Protein AF-A0A5N6PTV6-F1 (afdb_monomer_lite)

Radius of gyration: 21.6 Å; chains: 1; bounding box: 55×44×63 Å

InterPro domains:
  IPR001128 Cytochrome P450 [PF00067] (5-129)
  IPR036396 Cytochrome P450 superfamily [G3DSA:1.10.630.10] (2-130)
  IPR036396 Cytochrome P450 superfamily [SSF48264] (4-130)

Secondary structure (DSSP, 8-state):
---HHHHHHHHHHHHHHHHHHHHHHHHHHHHHTT----SHHHHHHS--BTTTB----HHHHHHHHHHHHHHHHHHHHHHHHHHHHHHHH-HHHHHHHHHHHHHHHHTS-TTPPP-HHHHHT-HHHHHHHHHHH-TT-GGGHHHHHHHHHHHHHHHHHTTSS-HHHHHHHHHHHHS------------PPPP-----

Sequence (196 aa):
MLSITYRRAIQARERVAEALSVVVRERRIERERGIVKNDMLAALFDSDCDDGGVGFNDAEIVDFLVSLLVAGYDTTSTTMTLAVKFLTDTPLALAQLKEEHDEIRAKKTDSVPLEWEDYKSMPFTQCVIEFLEDPKCSLRYGLFILIKKILKMLEFFTLGDGSKLHAIWRRAKEMPRVRASQSRTLGFPSPFRYSF

pLDDT: mean 71.57, std 20.71, range [26.59, 94.88]

Foldseek 3Di:
DDDPVRVVVVVVLVVQLVVQLVVLVVVVVCVVVVNQDPDPSSVQQVCPPPPNDDGDDSSLVSLVVSLVCLLCPVQVVLLVVVLVVVCVVPVVLVVVQVVLVVVLVVVDDPPDDDDPVSVVSRPSVVVSSVQSVDPPNPSPPPPVVVNVVSVVVVVVSCPPPNPVVVVVVVVVVVPPPPPPPDDPDDPDDDDDPDDD

Structure (mmCIF, N/CA/C/O backbone):
data_AF-A0A5N6PTV6-F1
#
_entry.id   AF-A0A5N6PTV6-F1
#
loop_
_atom_site.group_PDB
_atom_site.id
_atom_site.type_symbol
_atom_site.label_atom_id
_atom_site.label_alt_id
_atom_site.label_comp_id
_atom_site.label_asym_id
_atom_site.label_entity_id
_atom_site.label_seq_id
_atom_site.pdbx_PDB_ins_code
_atom_site.Cartn_x
_atom_site.Cartn_y
_atom_site.Cartn_z
_atom_site.occupancy
_atom_site.B_iso_or_equiv
_atom_site.auth_seq_id
_atom_site.auth_comp_id
_atom_site.auth_asym_id
_atom_site.auth_atom_id
_atom_site.pdbx_PDB_model_num
ATOM 1 N N . MET A 1 1 ? 30.168 -19.280 0.097 1.00 50.44 1 MET A N 1
ATOM 2 C CA . MET A 1 1 ? 28.914 -19.763 -0.528 1.00 50.44 1 MET A CA 1
ATOM 3 C C . MET A 1 1 ? 27.764 -18.916 -0.013 1.00 50.44 1 MET A C 1
ATOM 5 O O . MET A 1 1 ? 27.593 -18.838 1.195 1.00 50.44 1 MET A O 1
ATOM 9 N N . LEU A 1 2 ? 27.005 -18.261 -0.892 1.00 63.47 2 LEU A N 1
ATOM 10 C CA . LEU A 1 2 ? 25.785 -17.552 -0.495 1.00 63.47 2 LEU A CA 1
ATOM 11 C C . LEU A 1 2 ? 24.746 -18.551 0.052 1.00 63.47 2 LEU A C 1
ATOM 13 O O . LEU A 1 2 ? 24.537 -19.599 -0.563 1.00 63.47 2 LEU A O 1
ATOM 17 N N . SER A 1 3 ? 24.110 -18.230 1.185 1.00 83.69 3 SER A N 1
ATOM 18 C CA . SER A 1 3 ? 23.057 -19.054 1.806 1.00 83.69 3 SER A CA 1
ATOM 19 C C . SER A 1 3 ? 21.901 -19.331 0.833 1.00 83.6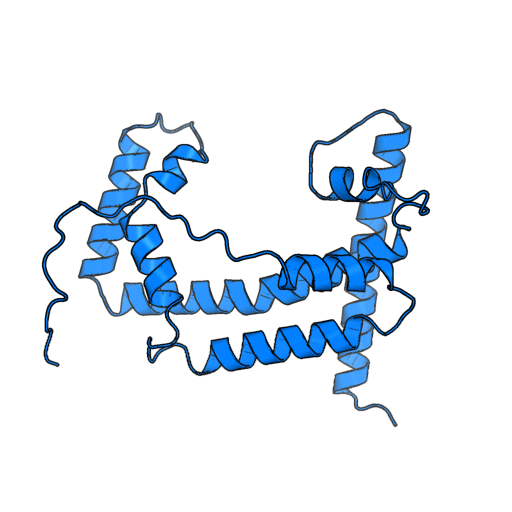9 3 SER A C 1
ATOM 21 O O . SER A 1 3 ? 21.558 -18.484 0.007 1.00 83.69 3 SER A O 1
ATOM 23 N N . ILE A 1 4 ? 21.246 -20.489 0.963 1.00 84.88 4 ILE A N 1
ATOM 24 C CA . ILE A 1 4 ? 20.049 -20.856 0.183 1.00 84.88 4 ILE A CA 1
ATOM 25 C C . ILE A 1 4 ? 18.945 -19.798 0.341 1.00 84.88 4 ILE A C 1
ATOM 27 O O . ILE A 1 4 ? 18.275 -19.459 -0.632 1.00 84.88 4 ILE A O 1
ATOM 31 N N . THR A 1 5 ? 18.786 -19.231 1.541 1.00 83.06 5 THR A N 1
ATOM 32 C CA . THR A 1 5 ? 17.811 -18.160 1.812 1.00 83.06 5 THR A CA 1
ATOM 33 C C . THR A 1 5 ? 18.138 -16.880 1.049 1.00 83.06 5 THR A C 1
ATOM 35 O O . THR A 1 5 ? 17.254 -16.283 0.443 1.00 83.06 5 THR A O 1
ATOM 38 N N . TYR A 1 6 ? 19.414 -16.499 1.010 1.00 80.25 6 TYR A N 1
ATOM 39 C CA . TYR A 1 6 ? 19.881 -15.328 0.273 1.00 80.25 6 TYR A CA 1
ATOM 40 C C . TYR A 1 6 ? 19.715 -15.508 -1.241 1.00 80.25 6 TYR A C 1
ATOM 42 O O . TYR A 1 6 ? 19.220 -14.616 -1.921 1.00 80.25 6 TYR A O 1
ATOM 50 N N . ARG A 1 7 ? 20.034 -16.698 -1.769 1.00 83.56 7 ARG A N 1
ATOM 51 C CA . ARG A 1 7 ? 19.822 -17.018 -3.188 1.00 83.56 7 ARG A CA 1
ATOM 52 C C . ARG A 1 7 ? 18.344 -16.942 -3.577 1.00 83.56 7 ARG A C 1
ATOM 54 O O . ARG A 1 7 ? 18.020 -16.383 -4.617 1.00 83.56 7 ARG A O 1
ATOM 61 N N . ARG A 1 8 ? 17.450 -17.464 -2.730 1.00 86.06 8 ARG A N 1
ATOM 62 C CA . ARG A 1 8 ? 15.996 -17.361 -2.936 1.00 86.06 8 ARG A CA 1
ATOM 63 C C . ARG A 1 8 ? 15.516 -15.911 -2.915 1.00 86.06 8 ARG A C 1
ATOM 65 O O . ARG A 1 8 ? 14.682 -15.555 -3.736 1.00 86.06 8 ARG A O 1
ATOM 72 N N . ALA A 1 9 ? 16.048 -15.085 -2.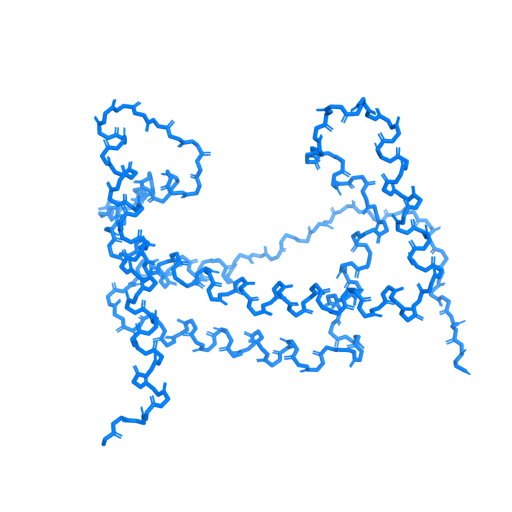014 1.00 82.81 9 ALA A N 1
ATOM 73 C CA . ALA A 1 9 ? 15.696 -13.668 -1.941 1.00 82.81 9 ALA A CA 1
ATOM 74 C C . ALA A 1 9 ? 16.106 -12.906 -3.213 1.00 82.81 9 ALA A C 1
ATOM 76 O O . ALA A 1 9 ? 15.307 -12.134 -3.736 1.00 82.81 9 ALA A O 1
ATOM 77 N N . ILE A 1 10 ? 17.302 -13.172 -3.750 1.00 85.88 10 ILE A N 1
ATOM 78 C CA . ILE A 1 10 ? 17.744 -12.594 -5.030 1.00 85.88 10 ILE A CA 1
ATOM 79 C C . ILE A 1 10 ? 16.817 -13.025 -6.170 1.00 85.88 10 ILE A C 1
ATOM 81 O O . ILE A 1 10 ? 16.297 -12.169 -6.876 1.00 85.88 10 ILE A O 1
ATOM 85 N N . GLN A 1 11 ? 16.531 -14.324 -6.297 1.00 89.06 11 GLN A N 1
ATOM 86 C CA . GLN A 1 11 ? 15.635 -14.832 -7.344 1.00 89.06 11 GLN A CA 1
ATOM 87 C C . GLN A 1 11 ? 14.220 -14.248 -7.243 1.00 89.06 11 GLN A C 1
ATOM 89 O O . GLN A 1 11 ? 13.575 -13.988 -8.255 1.00 89.06 11 GLN A O 1
ATOM 94 N N . ALA A 1 12 ? 13.714 -14.048 -6.024 1.00 88.38 12 ALA A N 1
ATOM 95 C CA . ALA A 1 12 ? 12.422 -13.409 -5.812 1.00 88.38 12 ALA A CA 1
ATOM 96 C C . ALA A 1 12 ? 12.445 -11.943 -6.267 1.00 88.38 12 ALA A C 1
ATOM 98 O O . ALA A 1 12 ? 11.534 -11.521 -6.976 1.00 88.38 12 ALA A O 1
ATOM 99 N N . ARG A 1 13 ? 13.501 -11.192 -5.921 1.00 88.25 13 ARG A N 1
ATOM 100 C CA . ARG A 1 13 ? 13.685 -9.811 -6.387 1.00 88.25 13 ARG A CA 1
ATOM 101 C C . ARG A 1 13 ? 13.733 -9.744 -7.912 1.00 88.25 13 ARG A C 1
ATOM 103 O O . ARG A 1 13 ? 13.039 -8.913 -8.479 1.00 88.25 13 ARG A O 1
ATOM 110 N N . GLU A 1 14 ? 14.515 -10.607 -8.556 1.00 89.69 14 GLU A N 1
ATOM 111 C CA . GLU A 1 14 ? 14.655 -10.642 -10.019 1.00 89.69 14 GLU A CA 1
ATOM 112 C C . GLU A 1 14 ? 13.304 -10.841 -10.709 1.00 89.69 14 GLU A C 1
ATOM 114 O O . GLU A 1 14 ? 12.955 -10.071 -11.595 1.00 89.69 14 GLU A O 1
ATOM 119 N N . ARG A 1 15 ? 12.492 -11.795 -10.238 1.00 92.56 15 ARG A N 1
ATOM 120 C CA . ARG A 1 15 ? 11.149 -12.041 -10.791 1.00 92.56 15 ARG A CA 1
ATOM 121 C C . ARG A 1 15 ? 10.214 -10.845 -10.639 1.00 92.56 15 ARG A C 1
ATOM 123 O O . ARG A 1 15 ? 9.453 -10.539 -11.552 1.00 92.56 15 ARG A O 1
ATOM 130 N N . VAL A 1 16 ? 10.243 -10.179 -9.482 1.00 92.31 16 VAL A N 1
ATOM 131 C CA . VAL A 1 16 ? 9.412 -8.987 -9.243 1.00 92.31 16 VAL A CA 1
ATOM 132 C C . VAL A 1 16 ? 9.888 -7.824 -10.113 1.00 92.31 16 VAL A C 1
ATOM 134 O O . VAL A 1 16 ? 9.065 -7.147 -10.722 1.00 92.31 16 VAL A O 1
ATOM 137 N N . ALA A 1 17 ? 11.200 -7.614 -10.216 1.00 90.88 17 ALA A N 1
ATOM 138 C CA . ALA A 1 17 ? 11.782 -6.585 -11.070 1.00 90.88 17 ALA A CA 1
ATOM 139 C C . ALA A 1 17 ? 11.468 -6.829 -12.555 1.00 90.88 17 ALA A C 1
ATOM 141 O O . ALA A 1 17 ? 11.141 -5.887 -13.269 1.00 90.88 17 ALA A O 1
ATOM 142 N N . GLU A 1 18 ? 11.500 -8.082 -13.013 1.00 93.62 18 GLU A N 1
ATOM 143 C CA . GLU A 1 18 ? 11.115 -8.462 -14.374 1.00 93.62 18 GLU A CA 1
ATOM 144 C C . GLU A 1 18 ? 9.630 -8.186 -14.645 1.00 93.62 18 GLU A C 1
ATOM 146 O O . GLU A 1 18 ? 9.287 -7.565 -15.646 1.00 93.62 18 GLU A O 1
ATOM 151 N N . ALA A 1 19 ? 8.737 -8.560 -13.725 1.00 94.88 19 ALA A N 1
ATOM 152 C CA . ALA A 1 19 ? 7.315 -8.253 -13.868 1.00 94.88 19 ALA A CA 1
ATOM 153 C C . ALA A 1 19 ? 7.054 -6.736 -13.925 1.00 94.88 19 ALA A C 1
ATOM 155 O O . ALA A 1 19 ? 6.262 -6.264 -14.741 1.00 94.88 19 ALA A O 1
ATOM 156 N N . LEU A 1 20 ? 7.743 -5.955 -13.087 1.00 93.25 20 LEU A N 1
ATOM 157 C CA . LEU A 1 20 ? 7.620 -4.497 -13.068 1.00 93.25 20 LEU A CA 1
ATOM 158 C C . LEU A 1 20 ? 8.241 -3.837 -14.302 1.00 93.25 20 LEU A C 1
ATOM 160 O O . LEU A 1 20 ? 7.705 -2.840 -14.779 1.00 93.25 20 LEU A O 1
ATOM 164 N N . SER A 1 21 ? 9.331 -4.381 -14.847 1.00 92.88 21 SER A N 1
ATOM 165 C CA . SER A 1 21 ? 9.971 -3.829 -16.044 1.00 92.88 21 SER A CA 1
ATOM 166 C C . SER A 1 21 ? 9.074 -3.953 -17.273 1.00 92.88 21 SER A C 1
ATOM 168 O O . SER A 1 21 ? 9.020 -3.026 -18.082 1.00 92.88 21 SER A O 1
ATOM 170 N N . VAL A 1 22 ? 8.295 -5.037 -17.378 1.00 94.25 22 VAL A N 1
ATOM 171 C CA . VAL A 1 22 ? 7.263 -5.184 -18.414 1.00 94.25 22 VAL A CA 1
ATOM 172 C C . VAL A 1 22 ? 6.242 -4.050 -18.316 1.00 94.25 22 VAL A C 1
ATOM 174 O O . VAL A 1 22 ? 5.984 -3.389 -19.321 1.00 94.25 22 VAL A O 1
ATOM 177 N N . VAL A 1 23 ? 5.740 -3.767 -17.109 1.00 92.44 23 VAL A N 1
ATOM 178 C CA . VAL A 1 23 ? 4.770 -2.686 -16.871 1.00 92.44 23 VAL A CA 1
ATOM 179 C C . VAL A 1 23 ? 5.367 -1.319 -17.213 1.00 92.44 23 VAL A C 1
ATOM 181 O O . VAL A 1 23 ? 4.742 -0.543 -17.931 1.00 92.44 23 VAL A O 1
ATOM 184 N N . VAL A 1 24 ? 6.580 -1.015 -16.742 1.00 91.12 24 VAL A N 1
ATOM 185 C CA . VAL A 1 24 ? 7.254 0.270 -17.009 1.00 91.12 24 VAL A CA 1
ATOM 186 C C . VAL A 1 24 ? 7.465 0.476 -18.512 1.00 91.12 24 VAL A C 1
ATOM 188 O O . VAL A 1 24 ? 7.123 1.536 -19.039 1.00 91.12 24 VAL A O 1
ATOM 191 N N . ARG A 1 25 ? 7.943 -0.552 -19.222 1.00 90.69 25 ARG A N 1
ATOM 192 C CA . ARG A 1 25 ? 8.151 -0.514 -20.676 1.00 90.69 25 ARG A CA 1
ATOM 193 C C . ARG A 1 25 ? 6.844 -0.282 -21.433 1.00 90.69 25 ARG A C 1
ATOM 195 O O . ARG A 1 25 ? 6.805 0.531 -22.352 1.00 90.69 25 ARG A O 1
ATOM 202 N N . GLU A 1 26 ? 5.773 -0.979 -21.060 1.00 91.00 26 GLU A N 1
ATOM 203 C CA . GLU A 1 26 ? 4.455 -0.786 -21.674 1.00 91.00 26 GLU A CA 1
ATOM 204 C C . GLU A 1 26 ? 3.940 0.639 -21.467 1.00 91.00 26 GLU A C 1
ATOM 206 O O . GLU A 1 26 ? 3.494 1.269 -22.426 1.00 91.00 26 GLU A O 1
ATOM 211 N N . ARG A 1 27 ? 4.084 1.191 -20.255 1.00 88.62 27 ARG A N 1
ATOM 212 C CA . ARG A 1 27 ? 3.703 2.581 -19.971 1.00 88.62 27 ARG A CA 1
ATOM 213 C C . ARG A 1 27 ? 4.526 3.598 -20.760 1.00 88.62 27 ARG A C 1
ATOM 215 O O . ARG A 1 27 ? 3.977 4.616 -21.176 1.00 88.62 27 ARG A O 1
ATOM 222 N N . ARG A 1 28 ? 5.812 3.332 -21.008 1.00 85.62 28 ARG A N 1
ATOM 223 C CA . ARG A 1 28 ? 6.657 4.198 -21.843 1.00 85.62 28 ARG A CA 1
ATOM 224 C C . ARG A 1 28 ? 6.168 4.223 -23.297 1.00 85.62 28 ARG A C 1
ATOM 226 O O . ARG A 1 28 ? 6.010 5.303 -23.859 1.00 85.62 28 ARG A O 1
ATOM 233 N N . ILE A 1 29 ? 5.816 3.063 -23.858 1.00 88.69 29 ILE A N 1
ATOM 234 C CA . ILE A 1 29 ? 5.239 2.954 -25.212 1.00 88.69 29 ILE A CA 1
ATOM 235 C C . ILE A 1 29 ? 3.869 3.648 -25.296 1.00 88.69 29 ILE A C 1
ATOM 237 O O . ILE A 1 29 ? 3.574 4.325 -26.279 1.00 88.69 29 ILE A O 1
ATOM 241 N N . GLU A 1 30 ? 3.009 3.496 -24.283 1.00 88.81 30 GLU A N 1
ATOM 242 C CA . GLU A 1 30 ? 1.725 4.214 -24.217 1.00 88.81 30 GLU A CA 1
ATOM 243 C C . GLU A 1 30 ? 1.929 5.738 -24.241 1.00 88.81 30 GLU A C 1
ATOM 245 O O . GLU A 1 30 ? 1.231 6.441 -24.975 1.00 88.81 30 GLU A O 1
ATOM 250 N N . ARG A 1 31 ? 2.926 6.240 -23.504 1.00 83.56 31 ARG A N 1
ATOM 251 C CA . ARG A 1 31 ? 3.270 7.666 -23.459 1.00 83.56 31 ARG A CA 1
ATOM 252 C C . ARG A 1 31 ? 3.792 8.179 -24.802 1.00 83.56 31 ARG A C 1
ATOM 254 O O . ARG A 1 31 ? 3.366 9.242 -25.241 1.00 83.56 31 ARG A O 1
ATOM 261 N N . GLU A 1 32 ? 4.637 7.412 -25.493 1.00 84.75 32 GLU A N 1
ATOM 262 C CA . GLU A 1 32 ? 5.098 7.729 -26.860 1.00 84.75 32 GLU A CA 1
ATOM 263 C C . GLU A 1 32 ? 3.941 7.801 -27.868 1.00 84.75 32 GLU A C 1
ATOM 265 O O . GLU A 1 32 ? 3.974 8.588 -28.811 1.00 84.75 32 GLU A O 1
ATOM 270 N N . ARG A 1 33 ? 2.878 7.022 -27.642 1.00 88.88 33 ARG A N 1
ATOM 271 C CA . ARG A 1 33 ? 1.632 7.068 -28.425 1.00 88.88 33 ARG A CA 1
ATOM 272 C C . ARG A 1 33 ? 0.703 8.226 -28.034 1.00 88.88 33 ARG A C 1
ATOM 274 O O . ARG A 1 33 ? -0.398 8.317 -28.570 1.00 88.88 33 ARG A O 1
ATOM 281 N N . GLY A 1 34 ? 1.119 9.091 -27.109 1.00 84.06 34 GLY A N 1
ATOM 282 C CA . GLY A 1 34 ? 0.342 10.234 -26.629 1.00 84.06 34 GLY A CA 1
ATOM 283 C C . GLY A 1 34 ? -0.682 9.899 -25.540 1.00 84.06 34 GLY A C 1
ATOM 284 O O . GLY A 1 34 ? -1.477 10.762 -25.174 1.00 84.06 34 GLY A O 1
ATOM 285 N N . ILE A 1 35 ? -0.683 8.675 -24.999 1.00 83.69 35 ILE A N 1
ATOM 286 C CA . ILE A 1 35 ? -1.563 8.288 -23.890 1.00 83.69 35 ILE A CA 1
ATOM 287 C C . ILE A 1 35 ? -0.866 8.662 -22.583 1.00 83.69 35 ILE A C 1
ATOM 289 O O . ILE A 1 35 ? -0.057 7.905 -22.046 1.00 83.69 35 ILE A O 1
ATOM 293 N N . VAL A 1 36 ? -1.185 9.843 -22.059 1.00 76.69 36 VAL A N 1
A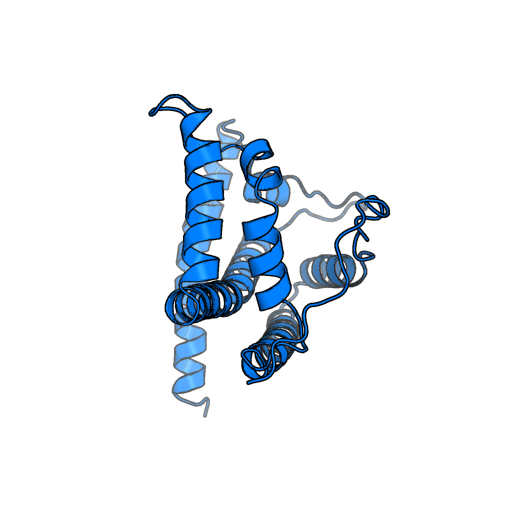TOM 294 C CA . VAL A 1 36 ? -0.685 10.291 -20.756 1.00 76.69 36 VAL A CA 1
ATOM 295 C C . VAL A 1 36 ? -1.687 9.896 -19.674 1.00 76.69 36 VAL A C 1
ATOM 297 O O . VAL A 1 36 ? -2.842 10.321 -19.688 1.00 76.69 36 VAL A O 1
ATOM 300 N N . LYS A 1 37 ? -1.245 9.060 -18.733 1.00 82.94 37 LYS A N 1
ATOM 301 C CA . LYS A 1 37 ? -1.990 8.731 -17.510 1.00 82.94 37 LYS A CA 1
ATOM 302 C C . LYS A 1 37 ? -1.550 9.684 -16.403 1.00 82.94 37 LYS A C 1
ATOM 304 O O . LYS A 1 37 ? -0.389 10.058 -16.359 1.00 82.94 37 LYS A O 1
ATOM 309 N N . ASN A 1 38 ? -2.458 10.067 -15.511 1.00 83.38 38 ASN A N 1
ATOM 310 C CA . ASN A 1 38 ? -2.115 10.876 -14.341 1.00 83.38 38 ASN A CA 1
ATOM 311 C C . ASN A 1 38 ? -1.946 9.965 -13.120 1.00 83.38 38 ASN A C 1
ATOM 313 O O . ASN A 1 38 ? -2.874 9.789 -12.332 1.00 83.38 38 ASN A O 1
ATOM 317 N N . ASP A 1 39 ? -0.790 9.316 -13.016 1.00 86.25 39 ASP A N 1
ATOM 318 C CA . ASP A 1 39 ? -0.453 8.437 -11.900 1.00 86.25 39 ASP A CA 1
ATOM 319 C C . ASP A 1 39 ? 1.004 8.613 -11.449 1.00 86.25 39 ASP A C 1
ATOM 321 O O . ASP A 1 39 ? 1.773 9.389 -12.015 1.00 86.25 39 ASP A O 1
ATOM 325 N N . MET A 1 40 ? 1.390 7.892 -10.395 1.00 86.81 40 MET A N 1
ATOM 326 C CA . MET A 1 40 ? 2.743 7.961 -9.837 1.00 86.81 40 MET A CA 1
ATOM 327 C C . MET A 1 40 ? 3.829 7.613 -10.869 1.00 86.81 40 MET A C 1
ATOM 329 O O . MET A 1 40 ? 4.921 8.168 -10.804 1.00 86.81 40 MET A O 1
ATOM 333 N N . LEU A 1 41 ? 3.552 6.710 -11.819 1.00 86.19 41 LEU A N 1
ATOM 334 C CA . LEU A 1 41 ? 4.510 6.348 -12.866 1.00 86.19 41 LEU A CA 1
ATOM 335 C C . LEU A 1 41 ? 4.713 7.493 -13.853 1.00 86.19 41 LEU A C 1
ATOM 337 O O . LEU A 1 41 ? 5.849 7.767 -14.227 1.00 86.19 41 LEU A O 1
ATOM 341 N N . ALA A 1 42 ? 3.640 8.188 -14.231 1.00 83.94 42 ALA A N 1
ATOM 342 C CA . ALA A 1 42 ? 3.753 9.396 -15.038 1.00 83.94 42 ALA A CA 1
ATOM 343 C C . ALA A 1 42 ? 4.565 10.480 -14.320 1.00 83.94 42 ALA A C 1
ATOM 345 O O . ALA A 1 42 ? 5.501 11.011 -14.905 1.00 83.94 42 ALA A O 1
ATOM 346 N N . ALA A 1 43 ? 4.311 10.707 -13.026 1.00 84.06 43 ALA A N 1
ATOM 347 C CA . ALA A 1 43 ? 5.102 11.644 -12.225 1.00 84.06 43 ALA A CA 1
ATOM 348 C C . ALA A 1 43 ? 6.593 11.255 -12.141 1.00 84.06 43 ALA A C 1
ATOM 350 O O . ALA A 1 43 ? 7.458 12.126 -12.150 1.00 84.06 43 ALA A O 1
ATOM 351 N N . LEU A 1 44 ? 6.911 9.955 -12.088 1.00 81.88 44 LEU A N 1
ATOM 352 C CA . LEU A 1 44 ? 8.291 9.456 -12.126 1.00 81.88 44 LEU A CA 1
ATOM 353 C C . LEU A 1 44 ? 8.948 9.673 -13.498 1.00 81.88 44 LEU A C 1
ATOM 355 O O . LEU A 1 44 ? 10.117 10.047 -13.553 1.00 81.88 44 LEU A O 1
ATOM 359 N N . PHE A 1 45 ? 8.215 9.484 -14.598 1.00 82.75 45 PHE A N 1
ATOM 360 C CA . PHE A 1 45 ? 8.722 9.770 -15.945 1.00 82.75 45 PHE A CA 1
ATOM 361 C C . PHE A 1 45 ? 8.922 11.266 -16.205 1.00 82.75 45 PHE A C 1
ATOM 363 O O . PHE A 1 45 ? 9.841 11.622 -16.935 1.00 82.75 45 PHE A O 1
ATOM 370 N N . ASP A 1 46 ? 8.070 12.110 -15.620 1.00 77.38 46 ASP A N 1
ATOM 371 C CA . ASP A 1 46 ? 8.092 13.570 -15.770 1.00 77.38 46 ASP A CA 1
ATOM 372 C C . ASP A 1 46 ? 9.054 14.254 -14.790 1.00 77.38 46 ASP A C 1
ATOM 374 O O . ASP A 1 46 ? 9.270 15.461 -14.876 1.00 77.38 46 ASP A O 1
ATOM 378 N N . SER A 1 47 ? 9.635 13.501 -13.850 1.00 69.00 47 SER A N 1
ATOM 379 C CA . SER A 1 47 ? 10.639 14.008 -12.914 1.00 69.00 47 SER A CA 1
ATOM 380 C C . SER A 1 47 ? 12.001 14.189 -13.595 1.00 69.00 47 SER A C 1
ATOM 382 O O . SER A 1 47 ? 13.003 13.558 -13.256 1.00 69.00 47 SER A O 1
ATOM 384 N N . ASP A 1 48 ? 12.033 15.084 -14.577 1.00 58.34 48 ASP A N 1
ATOM 385 C CA . ASP A 1 48 ? 13.256 15.758 -14.977 1.00 58.34 48 ASP A CA 1
ATOM 386 C C . ASP A 1 48 ? 13.735 16.548 -13.759 1.00 58.34 48 ASP A C 1
ATOM 388 O O . ASP A 1 48 ? 13.003 17.332 -13.152 1.00 58.34 48 ASP A O 1
ATOM 392 N N . CYS A 1 49 ? 14.949 16.257 -13.306 1.00 53.88 49 CYS A N 1
ATOM 393 C CA . CYS A 1 49 ? 15.496 16.950 -12.156 1.00 53.88 49 CYS A CA 1
ATOM 394 C C . CYS A 1 49 ? 15.693 18.413 -12.581 1.00 53.88 49 CYS A C 1
ATOM 396 O O . CYS A 1 49 ? 16.455 18.644 -13.518 1.00 53.88 49 CYS A O 1
ATOM 398 N N . ASP A 1 50 ? 15.076 19.376 -11.883 1.00 48.78 50 ASP A N 1
ATOM 399 C CA . ASP A 1 50 ? 15.198 20.840 -12.097 1.00 48.78 50 ASP A CA 1
ATOM 400 C C . ASP A 1 50 ? 16.656 21.370 -12.207 1.00 48.78 50 ASP A C 1
ATOM 402 O O . ASP A 1 50 ? 16.877 22.541 -12.501 1.00 48.78 50 ASP A O 1
ATOM 406 N N . ASP A 1 51 ? 17.661 20.519 -11.988 1.00 50.19 51 ASP A N 1
ATOM 407 C CA . ASP A 1 51 ? 19.099 20.807 -11.983 1.00 50.19 51 ASP A CA 1
ATOM 408 C C . ASP A 1 51 ? 19.853 20.208 -13.197 1.00 50.19 51 ASP A C 1
ATOM 410 O O . ASP A 1 51 ? 21.006 19.794 -13.097 1.00 50.19 51 ASP A O 1
ATOM 414 N N . GLY A 1 52 ? 19.194 20.069 -14.356 1.00 46.81 52 GLY A N 1
ATOM 415 C CA . GLY A 1 52 ? 19.836 19.573 -15.588 1.00 46.81 52 GLY A CA 1
ATOM 416 C C . GLY A 1 52 ? 20.236 18.089 -15.553 1.00 46.81 52 GLY A C 1
ATOM 417 O O . GLY A 1 52 ? 21.051 17.635 -16.360 1.00 46.81 52 GLY A O 1
ATOM 418 N N . GLY A 1 53 ? 19.676 17.325 -14.613 1.00 53.16 53 GLY A N 1
ATOM 419 C CA . GLY A 1 53 ? 19.903 15.890 -14.490 1.00 53.16 53 GLY A CA 1
ATOM 420 C C . GLY A 1 53 ? 19.042 15.091 -15.467 1.00 53.16 53 GLY A C 1
ATOM 421 O O . GLY A 1 53 ? 17.855 15.362 -15.616 1.00 53.16 53 GLY A O 1
ATOM 422 N N . VAL A 1 54 ? 19.630 14.063 -16.088 1.00 59.41 54 VAL A N 1
ATOM 423 C CA . VAL A 1 54 ? 18.898 13.048 -16.870 1.00 59.41 54 VAL A CA 1
ATOM 424 C C . VAL A 1 54 ? 17.764 12.487 -16.000 1.00 59.41 54 VAL A C 1
ATOM 426 O O . VAL A 1 54 ? 18.032 12.125 -14.853 1.00 59.41 54 VAL A O 1
ATOM 429 N N . GLY A 1 55 ? 16.529 12.407 -16.507 1.00 66.50 55 GLY A N 1
ATOM 430 C CA . GLY A 1 55 ? 15.399 11.785 -15.801 1.00 66.50 55 GLY A CA 1
ATOM 431 C C . GLY A 1 55 ? 15.671 10.332 -15.372 1.00 66.50 55 GLY A C 1
ATOM 432 O O . GLY A 1 55 ? 16.723 9.758 -15.679 1.00 66.50 55 GLY A O 1
AT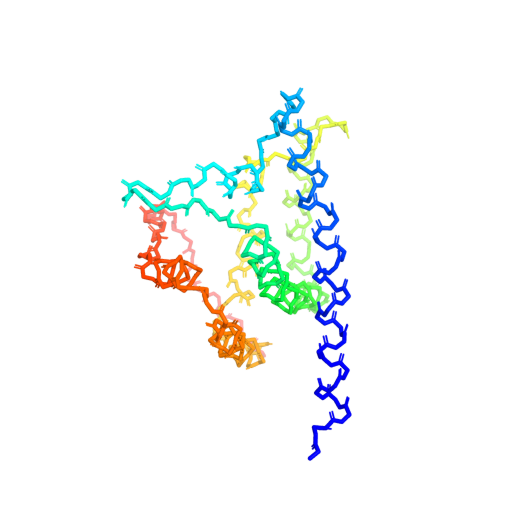OM 433 N N . PHE A 1 56 ? 14.745 9.722 -14.628 1.00 75.12 56 PHE A N 1
ATOM 434 C CA . PHE A 1 56 ? 14.922 8.335 -14.187 1.00 75.12 56 PHE A CA 1
ATOM 435 C C . PHE A 1 56 ? 14.956 7.365 -15.369 1.00 75.12 56 PHE A C 1
ATOM 437 O O . PHE A 1 56 ? 14.069 7.363 -16.229 1.00 75.12 56 PHE A O 1
ATOM 444 N N . ASN A 1 57 ? 15.971 6.502 -15.388 1.00 82.12 57 ASN A N 1
ATOM 445 C CA . ASN A 1 57 ? 16.002 5.376 -16.311 1.00 82.12 57 ASN A CA 1
ATOM 446 C C . ASN A 1 57 ? 15.028 4.278 -15.846 1.00 82.12 57 ASN A C 1
ATOM 448 O O . ASN A 1 57 ? 14.725 4.159 -14.659 1.00 82.12 57 ASN A O 1
ATOM 452 N N . ASP A 1 58 ? 14.588 3.418 -16.763 1.00 85.12 58 ASP A N 1
ATOM 453 C CA . ASP A 1 58 ? 13.616 2.353 -16.483 1.00 85.12 58 ASP A CA 1
ATOM 454 C C . ASP A 1 58 ? 14.076 1.429 -15.345 1.00 85.12 58 ASP A C 1
ATOM 456 O O . ASP A 1 58 ? 13.270 1.037 -14.505 1.00 85.12 58 ASP A O 1
ATOM 460 N N . ALA A 1 59 ? 15.379 1.140 -15.260 1.00 84.38 59 ALA A N 1
ATOM 461 C CA . ALA A 1 59 ? 15.951 0.354 -14.166 1.00 84.38 59 ALA A CA 1
ATOM 462 C C . ALA A 1 59 ? 15.803 1.044 -12.795 1.00 84.38 59 ALA A C 1
ATOM 464 O O . ALA A 1 59 ? 15.451 0.390 -11.816 1.00 84.38 59 ALA A O 1
ATOM 465 N N . GLU A 1 60 ? 16.012 2.363 -12.727 1.00 83.12 60 GLU A N 1
ATOM 466 C CA . GLU A 1 60 ? 15.860 3.133 -11.486 1.00 83.12 60 GLU A CA 1
ATOM 467 C C . GLU A 1 60 ? 14.386 3.197 -11.058 1.00 83.12 60 GLU A C 1
ATOM 469 O O . GLU A 1 60 ? 14.073 3.070 -9.874 1.00 83.12 60 GLU A O 1
ATOM 474 N N . ILE A 1 61 ? 13.468 3.332 -12.020 1.00 86.25 61 ILE A N 1
ATOM 475 C CA . ILE A 1 61 ? 12.022 3.308 -11.760 1.00 86.25 61 ILE A CA 1
ATOM 476 C C . ILE A 1 61 ? 11.608 1.938 -11.224 1.00 86.25 61 ILE A C 1
ATOM 478 O O . ILE A 1 61 ? 10.899 1.859 -10.223 1.00 86.25 61 ILE A O 1
ATOM 482 N N . VAL A 1 62 ? 12.072 0.849 -11.840 1.00 88.62 62 VAL A N 1
ATOM 483 C CA . VAL A 1 62 ? 11.783 -0.509 -11.363 1.00 88.62 62 VAL A CA 1
ATOM 484 C C . VAL A 1 62 ? 12.314 -0.717 -9.944 1.00 88.62 62 VAL A C 1
ATOM 486 O O . VAL A 1 62 ? 11.570 -1.195 -9.087 1.00 88.62 62 VAL A O 1
ATOM 489 N N . ASP A 1 63 ? 13.552 -0.314 -9.652 1.00 83.94 63 ASP A N 1
ATOM 490 C CA . ASP A 1 63 ? 14.119 -0.435 -8.304 1.00 83.94 63 ASP A CA 1
ATOM 491 C C . ASP A 1 63 ? 13.363 0.417 -7.269 1.00 83.94 63 ASP A C 1
ATOM 493 O O . ASP A 1 63 ? 13.163 -0.020 -6.128 1.00 83.94 63 ASP A O 1
ATOM 497 N N . PHE A 1 64 ? 12.866 1.595 -7.659 1.00 84.12 64 PHE A N 1
ATOM 498 C CA . PHE A 1 64 ? 11.981 2.399 -6.817 1.00 84.12 64 PHE A CA 1
ATOM 499 C C . PHE A 1 64 ? 10.667 1.676 -6.507 1.00 84.12 64 PHE A C 1
ATOM 501 O O . PHE A 1 64 ? 10.263 1.606 -5.346 1.00 84.12 64 PHE A O 1
ATOM 508 N N . LEU A 1 65 ? 10.021 1.093 -7.520 1.00 87.81 65 LEU A N 1
ATOM 509 C CA . LEU A 1 65 ? 8.770 0.349 -7.352 1.00 87.81 65 LEU A CA 1
ATOM 510 C C . LEU A 1 65 ? 8.957 -0.886 -6.466 1.00 87.81 65 LEU A C 1
ATOM 512 O O . LEU A 1 65 ? 8.136 -1.131 -5.583 1.00 87.81 65 LEU A O 1
ATOM 516 N N . VAL A 1 66 ? 10.050 -1.635 -6.647 1.00 86.44 66 VAL A N 1
ATOM 517 C CA . VAL A 1 66 ? 10.402 -2.766 -5.770 1.00 86.44 66 VAL A CA 1
ATOM 518 C C . VAL A 1 66 ? 10.569 -2.285 -4.330 1.00 86.44 66 VAL A C 1
ATOM 520 O O . VAL A 1 66 ? 10.021 -2.889 -3.407 1.00 86.44 66 VAL A O 1
ATOM 523 N N . SER A 1 67 ? 11.282 -1.176 -4.132 1.00 82.25 67 SER A N 1
ATOM 524 C CA . SER A 1 67 ? 11.502 -0.593 -2.806 1.00 82.25 67 SER A CA 1
ATOM 525 C C . SER A 1 67 ? 10.187 -0.173 -2.143 1.00 82.25 67 SER A C 1
ATOM 527 O O . SER A 1 67 ? 9.974 -0.450 -0.961 1.00 82.25 67 SER A O 1
ATOM 529 N N . LEU A 1 68 ? 9.280 0.445 -2.906 1.00 83.19 68 LEU A N 1
ATOM 530 C CA . LEU A 1 68 ? 7.962 0.862 -2.430 1.00 83.19 68 LEU A CA 1
ATOM 531 C C . LEU A 1 68 ? 7.088 -0.339 -2.044 1.00 83.19 68 LEU A C 1
ATOM 533 O O . LEU A 1 68 ? 6.464 -0.325 -0.983 1.00 83.19 68 LEU A O 1
ATOM 537 N N . LEU A 1 69 ? 7.080 -1.394 -2.863 1.00 86.25 69 LEU A N 1
ATOM 538 C CA . LEU A 1 69 ? 6.338 -2.625 -2.581 1.00 86.25 69 LEU A CA 1
ATOM 539 C C . LEU A 1 69 ? 6.820 -3.287 -1.291 1.00 86.25 69 LEU A C 1
ATOM 541 O O . LEU A 1 69 ? 6.002 -3.656 -0.452 1.00 86.25 69 LEU A O 1
ATOM 545 N N . VAL A 1 70 ? 8.136 -3.398 -1.099 1.00 81.50 70 VAL A N 1
ATOM 546 C CA . VAL A 1 70 ? 8.708 -3.984 0.123 1.00 81.50 70 VAL A CA 1
ATOM 547 C C . VAL A 1 70 ? 8.380 -3.127 1.347 1.00 81.50 70 VAL A C 1
ATOM 549 O O . VAL A 1 70 ? 8.008 -3.665 2.389 1.00 81.50 70 VAL A O 1
ATOM 552 N N . ALA A 1 71 ? 8.464 -1.799 1.230 1.00 80.12 71 ALA A N 1
ATOM 553 C CA . ALA A 1 71 ? 8.128 -0.891 2.324 1.00 80.12 71 ALA A CA 1
ATOM 554 C C . ALA A 1 71 ? 6.642 -0.972 2.725 1.00 80.12 71 ALA A C 1
ATOM 556 O O . ALA A 1 71 ? 6.316 -0.951 3.917 1.00 80.12 71 ALA A O 1
ATOM 557 N N . GLY A 1 72 ? 5.745 -1.079 1.740 1.00 79.88 72 GLY A N 1
ATOM 558 C CA . GLY A 1 72 ? 4.301 -1.147 1.955 1.00 79.88 72 GLY A CA 1
ATOM 559 C C . GLY A 1 72 ? 3.804 -2.518 2.410 1.00 79.88 72 GLY A C 1
ATOM 560 O O . GLY A 1 72 ? 2.876 -2.583 3.211 1.00 79.88 72 GLY A O 1
ATOM 561 N N . TYR A 1 73 ? 4.413 -3.613 1.951 1.00 83.44 73 TYR A N 1
ATOM 562 C CA . TYR A 1 73 ? 3.888 -4.964 2.173 1.00 83.44 73 TYR A CA 1
ATOM 563 C C . TYR A 1 73 ? 3.866 -5.359 3.654 1.00 83.44 73 TYR A C 1
ATOM 565 O O . TYR A 1 73 ? 2.805 -5.669 4.199 1.00 83.44 73 TYR A O 1
ATOM 573 N N . ASP A 1 74 ? 5.013 -5.300 4.334 1.00 76.56 74 ASP A N 1
ATOM 574 C CA . ASP A 1 74 ? 5.085 -5.771 5.719 1.00 76.56 74 ASP A CA 1
ATOM 575 C C . ASP A 1 74 ? 4.333 -4.829 6.680 1.00 76.56 74 ASP A C 1
ATOM 577 O O . ASP A 1 74 ? 3.714 -5.279 7.649 1.00 76.56 74 ASP A O 1
ATOM 581 N N . THR A 1 75 ? 4.360 -3.516 6.416 1.00 79.94 75 THR A N 1
ATOM 582 C CA . THR A 1 75 ? 3.739 -2.507 7.287 1.00 79.94 75 THR A CA 1
ATOM 583 C C . THR A 1 75 ? 2.218 -2.541 7.207 1.00 79.94 75 THR A C 1
ATOM 585 O O . THR A 1 75 ? 1.559 -2.645 8.241 1.00 79.94 75 THR A O 1
ATOM 588 N N . THR A 1 76 ? 1.652 -2.514 5.998 1.00 84.75 76 THR A N 1
ATOM 589 C CA . THR A 1 76 ? 0.194 -2.537 5.802 1.00 84.75 76 THR A CA 1
ATOM 590 C C . THR A 1 76 ? -0.412 -3.863 6.248 1.00 84.75 76 THR A C 1
ATOM 592 O O . THR A 1 76 ? -1.414 -3.855 6.960 1.00 84.75 76 THR A O 1
ATOM 595 N N . SER A 1 77 ? 0.232 -4.994 5.934 1.00 84.94 77 SER A N 1
ATOM 596 C CA . SER A 1 77 ? -0.224 -6.327 6.350 1.00 84.94 77 SER A CA 1
ATOM 597 C C . SER A 1 77 ? -0.268 -6.469 7.874 1.00 84.94 77 SER A C 1
ATOM 599 O O . SER A 1 77 ? -1.268 -6.920 8.444 1.00 84.94 77 SER A O 1
ATOM 601 N N . THR A 1 78 ? 0.782 -6.003 8.560 1.00 80.44 78 THR A N 1
ATOM 602 C CA . THR A 1 78 ? 0.828 -6.023 10.027 1.00 80.44 78 THR A CA 1
ATOM 603 C C . THR A 1 78 ? -0.241 -5.111 10.624 1.00 80.44 78 THR A C 1
ATOM 605 O O . THR A 1 78 ? -0.979 -5.543 11.507 1.00 80.44 78 THR A O 1
ATOM 608 N N . THR A 1 79 ? -0.368 -3.872 10.139 1.00 81.81 79 THR A N 1
ATOM 609 C CA . THR A 1 79 ? -1.380 -2.927 10.637 1.00 81.81 79 THR A CA 1
ATOM 610 C C . THR A 1 79 ? -2.795 -3.462 10.431 1.00 81.81 79 THR A C 1
ATOM 612 O O . THR A 1 79 ? -3.593 -3.419 11.362 1.00 81.81 79 THR A O 1
ATOM 615 N N . MET A 1 80 ? -3.094 -4.042 9.267 1.00 87.00 80 MET A N 1
ATOM 616 C CA . MET A 1 80 ? -4.406 -4.626 8.980 1.00 87.00 80 MET A CA 1
ATOM 617 C C . MET A 1 80 ? -4.707 -5.827 9.884 1.00 87.00 80 MET A C 1
ATOM 619 O O . MET A 1 80 ? -5.800 -5.929 10.435 1.00 87.00 80 MET A O 1
ATOM 623 N N . THR A 1 81 ? -3.720 -6.696 10.114 1.00 86.25 81 THR A N 1
ATOM 624 C CA . THR A 1 81 ? -3.861 -7.829 11.042 1.00 86.25 81 THR A CA 1
ATOM 625 C C . THR A 1 81 ? -4.139 -7.352 12.469 1.00 86.25 81 THR A C 1
ATOM 627 O O . THR A 1 81 ? -5.026 -7.879 13.143 1.00 86.25 81 THR A O 1
ATOM 630 N N . LEU A 1 82 ? -3.411 -6.332 12.932 1.00 84.06 82 LEU A N 1
ATOM 631 C CA . LEU A 1 82 ? -3.619 -5.742 14.254 1.00 84.06 82 LEU A CA 1
ATOM 632 C C . LEU A 1 82 ? -4.980 -5.051 14.367 1.00 84.06 82 LEU A C 1
ATOM 634 O O . LEU A 1 82 ? -5.613 -5.171 15.411 1.00 84.06 82 LEU A O 1
ATOM 638 N N . ALA A 1 83 ? -5.447 -4.389 13.306 1.00 86.50 83 ALA A N 1
ATOM 639 C CA . ALA A 1 83 ? -6.772 -3.782 13.266 1.00 86.50 83 ALA A CA 1
ATOM 640 C C . ALA A 1 83 ? -7.868 -4.835 13.444 1.00 86.50 83 ALA A C 1
ATOM 642 O O . ALA A 1 83 ? -8.701 -4.707 14.337 1.00 86.50 83 ALA A O 1
ATOM 643 N N . VAL A 1 84 ? -7.825 -5.920 12.664 1.00 88.94 84 VAL A N 1
ATOM 644 C CA . VAL A 1 84 ? -8.802 -7.015 12.778 1.00 88.94 84 VAL A CA 1
ATOM 645 C C . VAL A 1 84 ? -8.765 -7.635 14.173 1.00 88.94 84 VAL A C 1
ATOM 647 O O . VAL A 1 84 ? -9.817 -7.844 14.777 1.00 88.94 84 VAL A O 1
ATOM 650 N N . LYS A 1 85 ? -7.569 -7.878 14.723 1.00 86.00 85 LYS A N 1
ATOM 651 C CA . LYS A 1 85 ? -7.420 -8.391 16.088 1.00 86.00 85 LYS A CA 1
ATOM 652 C C . LYS A 1 85 ? -8.039 -7.446 17.122 1.00 86.00 85 LYS A C 1
ATOM 654 O O . LYS A 1 85 ? -8.841 -7.886 17.937 1.00 86.00 85 LYS A O 1
ATOM 659 N N . PHE A 1 86 ? -7.695 -6.162 17.070 1.00 85.75 86 PHE A N 1
ATOM 660 C CA . PHE A 1 86 ? -8.199 -5.148 17.994 1.00 85.75 86 PHE A CA 1
ATOM 661 C C . PHE A 1 86 ? -9.728 -5.035 17.954 1.00 85.75 86 PHE A C 1
ATOM 663 O O . PHE A 1 86 ? -10.370 -5.011 19.004 1.00 85.75 86 PHE A O 1
ATOM 670 N N . LEU A 1 87 ? -10.310 -5.020 16.752 1.00 88.44 87 LEU A N 1
ATOM 671 C CA . LEU A 1 87 ? -11.758 -4.942 16.556 1.00 88.44 87 LEU A CA 1
ATOM 672 C C . LEU A 1 87 ? -12.479 -6.212 17.024 1.00 88.44 87 LEU A C 1
ATOM 674 O O . LEU A 1 87 ? -13.587 -6.126 17.546 1.00 88.44 87 LEU A O 1
ATOM 678 N N . THR A 1 88 ? -11.848 -7.379 16.876 1.00 89.94 88 THR A N 1
ATOM 679 C CA . THR A 1 88 ? -12.401 -8.652 17.368 1.00 89.94 88 THR A CA 1
ATOM 680 C C . THR A 1 88 ? -12.380 -8.715 18.895 1.00 89.94 88 THR A C 1
ATOM 682 O O . THR A 1 88 ? -13.344 -9.173 19.503 1.00 89.94 88 THR A O 1
ATOM 685 N N . ASP A 1 89 ? -11.310 -8.218 19.520 1.00 88.69 89 ASP A N 1
ATOM 686 C CA . ASP A 1 89 ? -11.164 -8.192 20.979 1.00 88.69 89 ASP A CA 1
ATOM 687 C C . ASP A 1 89 ? -12.030 -7.082 21.629 1.00 88.69 89 ASP A C 1
ATOM 689 O O . ASP A 1 89 ? -12.348 -7.160 22.816 1.00 88.69 89 ASP A O 1
ATOM 693 N N . THR A 1 90 ? -12.449 -6.064 20.859 1.00 90.38 90 THR A N 1
ATOM 694 C CA . THR A 1 90 ? -13.194 -4.888 21.349 1.00 90.38 90 THR A CA 1
ATOM 695 C C . THR A 1 90 ? -14.504 -4.677 20.569 1.00 90.38 90 THR A C 1
ATOM 697 O O . THR A 1 90 ? -14.577 -3.807 19.695 1.00 90.38 90 THR A O 1
ATOM 700 N N . PRO A 1 91 ? -15.5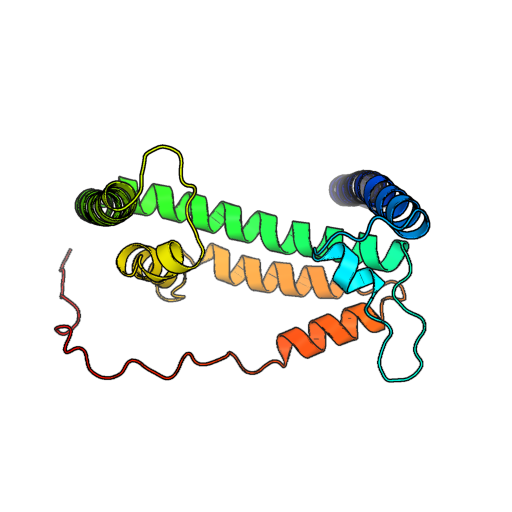88 -5.405 20.898 1.00 91.75 91 PRO A N 1
ATOM 701 C CA . PRO A 1 91 ? -16.846 -5.337 20.147 1.00 91.75 91 PRO A CA 1
ATOM 702 C C . PRO A 1 91 ? -17.509 -3.950 20.183 1.00 91.75 91 PRO A C 1
ATOM 704 O O . PRO A 1 91 ? -18.190 -3.572 19.234 1.00 91.75 91 PRO A O 1
ATOM 707 N N . LEU A 1 92 ? -17.279 -3.165 21.244 1.00 92.25 92 LEU A N 1
ATOM 708 C CA . LEU A 1 92 ? -17.763 -1.783 21.332 1.00 92.25 92 LEU A CA 1
ATOM 709 C C . LEU A 1 92 ? -17.111 -0.881 20.272 1.00 92.25 92 LEU A C 1
ATOM 711 O O . LEU A 1 92 ? -17.800 -0.100 19.624 1.00 92.25 92 LEU A O 1
ATOM 715 N N . ALA A 1 93 ? -15.797 -1.018 20.067 1.00 90.38 93 ALA A N 1
ATOM 716 C CA . ALA A 1 93 ? -15.075 -0.258 19.050 1.00 90.38 93 ALA A CA 1
ATOM 717 C C . ALA A 1 93 ? -15.511 -0.675 17.639 1.00 90.38 93 ALA A C 1
ATOM 719 O O . ALA A 1 93 ? -15.678 0.174 16.769 1.00 90.38 93 ALA A O 1
ATOM 720 N N . LEU A 1 94 ? -15.761 -1.970 17.417 1.00 92.12 94 LEU A N 1
ATOM 721 C CA . LEU A 1 94 ? -16.315 -2.454 16.153 1.00 92.12 94 LEU A CA 1
ATOM 722 C C . LEU A 1 94 ? -17.700 -1.859 15.862 1.00 92.12 94 LEU A C 1
ATOM 724 O O . LEU A 1 94 ? -17.957 -1.464 14.727 1.00 92.12 94 LEU A O 1
ATOM 728 N N . ALA A 1 95 ? -18.576 -1.778 16.867 1.00 93.62 95 ALA A N 1
ATOM 729 C CA . ALA A 1 95 ? -19.900 -1.184 16.707 1.00 93.62 95 ALA A CA 1
ATOM 730 C C . ALA A 1 95 ? -19.814 0.301 16.319 1.00 93.62 95 ALA A C 1
ATOM 732 O O . ALA A 1 95 ? -20.464 0.705 15.360 1.00 93.62 95 ALA A O 1
ATOM 733 N N . GLN A 1 96 ? -18.958 1.075 16.995 1.00 93.00 96 GLN A N 1
ATOM 734 C CA . GLN A 1 96 ? -18.741 2.495 16.686 1.00 93.00 96 GLN A CA 1
ATOM 735 C C . GLN A 1 96 ? -18.151 2.713 15.287 1.00 93.00 96 GLN A C 1
ATOM 737 O O . GLN A 1 96 ? -18.598 3.593 14.559 1.00 93.00 96 GLN A O 1
ATOM 742 N N . LEU A 1 97 ? -17.178 1.890 14.881 1.00 93.25 97 LEU A N 1
ATOM 743 C CA . LEU A 1 97 ? -16.591 1.971 13.540 1.00 93.25 97 LEU A CA 1
ATOM 744 C C . LEU A 1 97 ? -17.623 1.656 12.455 1.00 93.25 97 LEU A C 1
ATOM 746 O O . LEU A 1 97 ? -17.662 2.311 11.418 1.00 93.25 97 LEU A O 1
ATOM 750 N N . LYS A 1 98 ? -18.476 0.660 12.707 1.00 93.56 98 LYS A N 1
ATOM 751 C CA . LYS A 1 98 ? -19.546 0.293 11.786 1.00 93.56 98 LYS A CA 1
ATOM 752 C C . LYS A 1 98 ? -20.602 1.392 11.674 1.00 93.56 98 LYS A C 1
ATOM 754 O O . LYS A 1 98 ? -20.991 1.712 10.560 1.00 93.56 98 LYS A O 1
ATOM 759 N N . GLU A 1 99 ? -21.026 1.976 12.792 1.00 94.69 99 GLU A N 1
ATOM 760 C CA . GLU A 1 99 ? -21.970 3.099 12.809 1.00 94.69 99 GLU A CA 1
ATOM 761 C C . GLU A 1 99 ? -21.438 4.282 11.988 1.00 94.69 99 GLU A C 1
ATOM 763 O O . GLU A 1 99 ? -22.128 4.764 11.094 1.00 94.69 99 GLU A O 1
ATOM 768 N N . GLU A 1 100 ? -20.172 4.663 12.187 1.00 93.69 100 GLU A N 1
ATOM 769 C CA . GLU A 1 100 ? -19.509 5.703 11.387 1.00 93.69 100 GLU A CA 1
ATOM 770 C C . GLU A 1 100 ? -19.532 5.387 9.880 1.00 93.69 100 GLU A C 1
ATOM 772 O O . GLU A 1 100 ? -19.852 6.248 9.056 1.00 93.69 100 GLU A O 1
ATOM 777 N N . HIS A 1 101 ? -19.195 4.152 9.495 1.00 92.06 101 HIS A N 1
ATOM 778 C CA . HIS A 1 101 ? -19.150 3.749 8.083 1.00 92.06 101 HIS A CA 1
ATOM 779 C C . HIS A 1 101 ? -20.546 3.675 7.460 1.00 92.06 101 HIS A C 1
ATOM 781 O O . HIS A 1 101 ? -20.723 4.087 6.310 1.00 92.06 101 HIS A O 1
ATOM 787 N N . ASP A 1 102 ? -21.534 3.194 8.213 1.00 92.00 102 ASP A N 1
ATOM 788 C CA . ASP A 1 102 ? -22.928 3.108 7.786 1.00 92.00 102 ASP A CA 1
ATOM 789 C C . ASP A 1 102 ? -23.530 4.515 7.609 1.00 92.00 102 ASP A C 1
ATOM 791 O O . ASP A 1 102 ? -24.222 4.758 6.621 1.00 92.00 102 ASP A O 1
ATOM 795 N N . GLU A 1 103 ? -23.213 5.480 8.481 1.00 91.56 103 GLU A N 1
ATOM 796 C CA . GLU A 1 103 ? -23.637 6.881 8.333 1.00 91.56 103 GLU A CA 1
ATOM 797 C C . GLU A 1 103 ? -23.076 7.544 7.070 1.00 91.56 103 GLU A C 1
ATOM 799 O O . GLU A 1 103 ? -23.785 8.278 6.374 1.00 91.56 103 GLU A O 1
ATOM 804 N N . ILE A 1 104 ? -21.798 7.307 6.766 1.00 89.69 104 ILE A N 1
ATOM 805 C CA . ILE A 1 104 ? -21.162 7.815 5.544 1.00 89.69 104 ILE A CA 1
ATOM 806 C C . ILE A 1 104 ? -21.803 7.162 4.321 1.00 89.69 104 ILE A C 1
ATOM 808 O O . ILE A 1 104 ? -22.124 7.844 3.346 1.00 89.69 104 ILE A O 1
ATOM 812 N N . ARG A 1 105 ? -22.053 5.849 4.382 1.00 88.50 105 ARG A N 1
ATOM 813 C CA . ARG A 1 105 ? -22.696 5.116 3.292 1.00 88.50 105 ARG A CA 1
ATOM 814 C C . ARG A 1 105 ? -24.137 5.566 3.067 1.00 88.50 105 ARG A C 1
ATOM 816 O O . ARG A 1 105 ? -24.527 5.717 1.916 1.00 88.50 105 ARG A O 1
ATOM 823 N N . ALA A 1 106 ? -24.898 5.839 4.125 1.00 88.00 106 ALA A N 1
ATOM 824 C CA . ALA A 1 106 ? -26.289 6.286 4.046 1.00 88.00 106 ALA A CA 1
ATOM 825 C C . ALA A 1 106 ? -26.447 7.670 3.393 1.00 88.00 106 ALA A C 1
ATOM 827 O O . ALA A 1 106 ? -27.487 7.965 2.807 1.00 88.00 106 ALA A O 1
ATOM 828 N N . LYS A 1 107 ? -25.415 8.521 3.459 1.00 85.81 107 LYS A N 1
ATOM 829 C CA . LYS A 1 107 ? -25.383 9.822 2.766 1.00 85.81 107 LYS A CA 1
ATOM 830 C C . LYS A 1 107 ? -25.140 9.685 1.260 1.00 85.81 107 LYS A C 1
ATOM 832 O O . LYS A 1 107 ? -25.305 10.661 0.529 1.00 85.81 107 LYS A O 1
ATOM 837 N N . LYS A 1 108 ? -24.755 8.495 0.791 1.00 84.75 108 LYS A N 1
ATOM 838 C CA . LYS A 1 108 ? -24.448 8.207 -0.610 1.00 84.75 108 LYS A CA 1
ATOM 839 C C . LYS A 1 108 ? -25.512 7.310 -1.237 1.00 84.75 108 LYS A C 1
ATOM 841 O O . LYS A 1 108 ? -26.114 6.461 -0.594 1.00 84.75 108 LYS A O 1
ATOM 846 N N . THR A 1 109 ? -25.742 7.495 -2.534 1.00 82.12 109 THR A N 1
ATOM 847 C CA . THR A 1 109 ? -26.519 6.538 -3.333 1.00 82.12 109 THR A CA 1
ATOM 848 C C . THR A 1 109 ? -25.695 5.264 -3.527 1.00 82.12 109 THR A C 1
ATOM 850 O O . THR A 1 109 ? -24.478 5.348 -3.683 1.00 82.12 109 THR A O 1
ATOM 853 N N . ASP A 1 110 ? -26.343 4.095 -3.565 1.00 73.12 110 ASP A N 1
ATOM 854 C CA . ASP A 1 110 ? -25.690 2.773 -3.562 1.00 73.12 110 ASP A CA 1
ATOM 855 C C . ASP A 1 110 ? -24.610 2.554 -4.636 1.00 73.12 110 ASP A C 1
ATOM 857 O O . ASP A 1 110 ? -23.755 1.679 -4.479 1.00 73.12 110 ASP A O 1
ATOM 861 N N . SER A 1 111 ? -24.619 3.348 -5.707 1.00 76.12 111 SER A N 1
ATOM 862 C CA . SER A 1 111 ? -23.676 3.274 -6.823 1.00 76.12 111 SER A CA 1
ATOM 863 C C . SER A 1 111 ? -22.457 4.198 -6.712 1.00 76.12 111 SER A C 1
ATOM 865 O O . SER A 1 111 ? -21.594 4.146 -7.587 1.00 76.12 111 SER A O 1
ATOM 867 N N . VAL A 1 112 ? -22.382 5.075 -5.706 1.00 84.19 112 VAL A N 1
ATOM 868 C CA . VAL A 1 112 ? -21.298 6.065 -5.591 1.00 84.19 112 VAL A CA 1
ATOM 869 C C . VAL A 1 112 ? -20.149 5.491 -4.749 1.00 84.19 112 VAL A C 1
ATOM 871 O O . VAL A 1 112 ? -20.384 5.063 -3.616 1.00 84.19 112 VAL A O 1
ATOM 874 N N . PRO A 1 113 ? -18.903 5.465 -5.264 1.00 86.12 113 PRO A N 1
ATOM 875 C CA . PRO A 1 113 ? -17.747 5.011 -4.498 1.00 86.12 113 PRO A CA 1
ATOM 876 C C . PRO A 1 113 ? -17.397 5.983 -3.361 1.00 86.12 113 PRO A C 1
ATOM 878 O O . PRO A 1 113 ? -17.834 7.137 -3.335 1.00 86.12 113 PRO A O 1
ATOM 881 N N . LEU A 1 114 ? -16.574 5.510 -2.421 1.00 86.88 114 LEU A N 1
ATOM 882 C CA . LEU A 1 114 ? -15.975 6.373 -1.404 1.00 86.88 114 LEU A CA 1
ATOM 883 C C . LEU A 1 114 ? -15.022 7.372 -2.065 1.00 86.88 114 LEU A C 1
ATOM 885 O O . LEU A 1 114 ? -14.203 7.011 -2.910 1.00 86.88 114 LEU A O 1
ATOM 889 N N . GLU A 1 115 ? -15.130 8.624 -1.650 1.00 89.50 115 GLU A N 1
ATOM 890 C CA . GLU A 1 115 ? -14.308 9.735 -2.107 1.00 89.50 115 GLU A CA 1
ATOM 891 C C . GLU A 1 115 ? -13.343 10.171 -1.002 1.00 89.50 115 GLU A C 1
ATOM 893 O O . GLU A 1 115 ? -13.463 9.803 0.169 1.00 89.50 115 GLU A O 1
ATOM 898 N N . TRP A 1 116 ? -12.356 10.986 -1.372 1.00 87.38 116 TRP A N 1
ATOM 899 C CA . TRP A 1 116 ? -11.345 11.483 -0.437 1.00 87.38 116 TRP A CA 1
ATOM 900 C C . TRP A 1 116 ? -11.938 12.284 0.732 1.00 87.38 116 TRP A C 1
ATOM 902 O O . TRP A 1 116 ? -11.404 12.263 1.841 1.00 87.38 116 TRP A O 1
ATOM 912 N N . GLU A 1 117 ? -13.045 12.987 0.495 1.00 87.56 117 GLU A N 1
ATOM 913 C CA . GLU A 1 117 ? -13.754 13.742 1.530 1.00 87.56 117 GLU A CA 1
ATOM 914 C C . GLU A 1 117 ? -14.435 12.819 2.545 1.00 87.56 117 GLU A C 1
ATOM 916 O O . GLU A 1 117 ? -14.357 13.085 3.745 1.00 87.56 117 GLU A O 1
ATOM 921 N N . ASP A 1 118 ? -14.983 11.684 2.098 1.00 88.88 118 ASP A N 1
ATOM 922 C CA . ASP A 1 118 ? -15.575 10.688 2.996 1.00 88.88 118 ASP A CA 1
ATOM 923 C C . ASP A 1 118 ? -14.524 10.110 3.939 1.00 88.88 118 ASP A C 1
ATOM 925 O O . ASP A 1 118 ? -14.752 10.018 5.142 1.00 88.88 118 ASP A O 1
ATOM 929 N N . TYR A 1 119 ? -13.344 9.774 3.409 1.00 86.75 119 TYR A N 1
ATOM 930 C CA . TYR A 1 119 ? -12.231 9.266 4.212 1.00 86.75 119 TYR A CA 1
ATOM 931 C C . TYR A 1 119 ? -11.807 10.264 5.300 1.00 86.75 119 TYR A C 1
ATOM 933 O O . TYR A 1 119 ? -11.536 9.888 6.444 1.00 86.75 119 TYR A O 1
ATOM 941 N N . LYS A 1 120 ? -11.789 11.564 4.975 1.00 86.81 120 LYS A N 1
ATOM 942 C CA . LYS A 1 120 ? -11.530 12.619 5.966 1.00 86.81 120 LYS A CA 1
ATOM 943 C C . LYS A 1 120 ? -12.631 12.715 7.019 1.00 86.81 120 LYS A C 1
ATOM 945 O O . LYS A 1 120 ? -12.338 13.107 8.144 1.00 86.81 120 LYS A O 1
ATOM 950 N N . SER A 1 121 ? -13.861 12.348 6.666 1.00 88.12 121 SER A N 1
ATOM 951 C CA . SER A 1 121 ? -15.022 12.341 7.557 1.00 88.12 121 SER A CA 1
ATOM 952 C C . SER A 1 121 ? -15.159 11.080 8.424 1.00 88.12 121 SER A C 1
ATOM 954 O O . SER A 1 121 ? -16.208 10.895 9.030 1.00 88.12 121 SER A O 1
ATOM 956 N N . MET A 1 122 ? -14.110 10.249 8.527 1.00 91.12 122 MET A N 1
ATOM 957 C CA . MET A 1 122 ? -14.044 9.064 9.400 1.00 91.12 122 MET A CA 1
ATOM 958 C C . MET A 1 122 ? -13.155 9.300 10.646 1.00 91.12 122 MET A C 1
ATOM 960 O O . MET A 1 122 ? -12.051 8.744 10.728 1.00 91.12 122 MET A O 1
ATOM 964 N N . PRO A 1 123 ? -13.554 10.162 11.603 1.00 90.50 123 PRO A N 1
ATOM 965 C CA . PRO A 1 123 ? -12.730 10.502 12.766 1.00 90.50 123 PRO A CA 1
ATOM 966 C C . PRO A 1 123 ? -12.417 9.308 13.680 1.00 90.50 123 PRO A C 1
ATOM 968 O O . PRO A 1 123 ? -11.310 9.219 14.212 1.00 90.50 123 PRO A O 1
ATOM 971 N N . PHE A 1 124 ? -13.355 8.381 13.870 1.00 90.00 124 PHE A N 1
ATOM 972 C CA . PHE A 1 124 ? -13.152 7.198 14.699 1.00 90.00 124 PHE A CA 1
ATOM 973 C C . PHE A 1 124 ? -12.220 6.200 14.017 1.00 90.00 124 PHE A C 1
ATOM 975 O O . PHE A 1 124 ? -11.280 5.716 14.646 1.00 90.00 124 PHE A O 1
ATOM 982 N N . THR A 1 125 ? -12.399 5.946 12.719 1.00 90.75 125 THR A N 1
ATOM 983 C CA . THR A 1 125 ? -11.462 5.115 11.946 1.00 90.75 125 THR A CA 1
ATOM 984 C C . THR A 1 125 ? -10.043 5.680 12.000 1.00 90.75 125 THR A C 1
ATOM 986 O O . THR A 1 125 ? -9.097 4.930 12.237 1.00 90.75 125 THR A O 1
ATOM 989 N N . GLN A 1 126 ? -9.880 6.999 11.845 1.00 87.81 126 GLN A N 1
ATOM 990 C CA . GLN A 1 126 ? -8.577 7.657 11.987 1.00 87.81 126 GLN A CA 1
ATOM 991 C C . GLN A 1 126 ? -8.014 7.489 13.402 1.00 87.81 126 GLN A C 1
ATOM 993 O O . GLN A 1 126 ? -6.848 7.141 13.543 1.00 87.81 126 GLN A O 1
ATOM 998 N N . CYS A 1 127 ? -8.839 7.625 14.444 1.00 87.56 127 CYS A N 1
ATOM 999 C CA . CYS A 1 127 ? -8.423 7.382 15.825 1.00 87.56 127 CYS A CA 1
ATOM 1000 C C . CYS A 1 127 ? -7.953 5.935 16.050 1.00 87.56 127 CYS A C 1
ATOM 1002 O O . CYS A 1 127 ? -6.934 5.714 16.702 1.00 87.56 127 CYS A O 1
ATOM 1004 N N . VAL A 1 128 ? -8.643 4.943 15.475 1.00 86.25 128 VAL A N 1
ATOM 1005 C CA . VAL A 1 128 ? -8.224 3.534 15.538 1.00 86.25 128 VAL A CA 1
ATOM 1006 C C . VAL A 1 128 ? -6.892 3.338 14.817 1.00 86.25 128 VAL A C 1
ATOM 1008 O O . VAL A 1 128 ? -6.007 2.682 15.360 1.00 86.25 128 VAL A O 1
ATOM 1011 N N . ILE A 1 129 ? -6.709 3.928 13.633 1.00 84.50 129 ILE A N 1
ATOM 1012 C CA . ILE A 1 129 ? -5.434 3.869 12.905 1.00 84.50 129 ILE A CA 1
ATOM 1013 C C . ILE A 1 129 ? -4.319 4.524 13.725 1.00 84.50 129 ILE A C 1
ATOM 1015 O O . ILE A 1 129 ? -3.272 3.913 13.905 1.00 84.50 129 ILE A O 1
ATOM 1019 N N . GLU A 1 130 ? -4.546 5.711 14.285 1.00 83.94 130 GLU A N 1
ATOM 1020 C CA . GLU A 1 130 ? -3.584 6.419 15.135 1.00 83.94 130 GLU A CA 1
ATOM 1021 C C . GLU A 1 130 ? -3.244 5.632 16.406 1.00 83.94 130 GLU A C 1
ATOM 1023 O O . GLU A 1 130 ? -2.079 5.550 16.794 1.00 83.94 130 GLU A O 1
ATOM 1028 N N . PHE A 1 131 ? -4.234 4.998 17.035 1.00 82.44 131 PHE A N 1
ATOM 1029 C CA . PHE A 1 131 ? -4.041 4.146 18.206 1.00 82.44 131 PHE A CA 1
ATOM 1030 C C . PHE A 1 131 ? -3.219 2.903 17.871 1.00 82.44 131 PHE A C 1
ATOM 1032 O O . PHE A 1 131 ? -2.292 2.538 18.599 1.00 82.44 131 PHE A O 1
ATOM 1039 N N . LEU A 1 132 ? -3.539 2.261 16.745 1.00 77.81 132 LEU A N 1
ATOM 1040 C CA . LEU A 1 132 ? -2.726 1.184 16.206 1.00 77.81 132 LEU A CA 1
ATOM 1041 C C . LEU A 1 132 ? -1.348 1.702 15.840 1.00 77.81 132 LEU A C 1
ATOM 1043 O O . LEU A 1 132 ? -0.415 0.914 15.896 1.00 77.81 132 LEU A O 1
ATOM 1047 N N . GLU A 1 133 ? -1.206 2.984 15.490 1.00 70.06 133 GLU A N 1
ATOM 1048 C CA . GLU A 1 133 ? 0.055 3.619 15.155 1.00 70.06 133 GLU A CA 1
ATOM 1049 C C . GLU A 1 133 ? 0.926 4.030 16.353 1.00 70.06 133 GLU A C 1
ATOM 1051 O O . GLU A 1 133 ? 2.154 4.126 16.218 1.00 70.06 133 GLU A O 1
ATOM 1056 N N . ASP A 1 134 ? 0.331 4.181 17.534 1.00 70.00 134 ASP A N 1
ATOM 1057 C CA . ASP A 1 134 ? 1.009 4.675 18.728 1.00 70.00 134 ASP A CA 1
ATOM 1058 C C . ASP A 1 134 ? 2.106 3.694 19.208 1.00 70.00 134 ASP A C 1
ATOM 1060 O O . ASP A 1 134 ? 1.842 2.508 19.448 1.00 70.00 134 ASP A O 1
ATOM 1064 N N . PRO A 1 135 ? 3.360 4.158 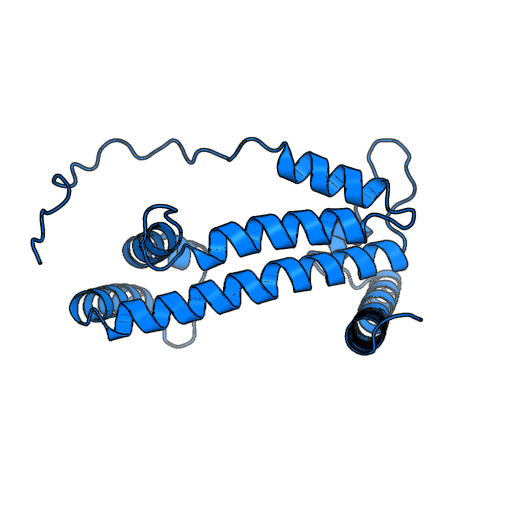19.393 1.00 60.91 135 PRO A N 1
ATOM 1065 C CA . PRO A 1 135 ? 4.460 3.332 19.895 1.00 60.91 135 PRO A CA 1
ATOM 1066 C C . PRO A 1 135 ? 4.253 2.794 21.321 1.00 60.91 135 PRO A C 1
ATOM 1068 O O . PRO A 1 135 ? 4.967 1.878 21.727 1.00 60.91 135 PRO A O 1
ATOM 1071 N N . LYS A 1 136 ? 3.316 3.351 22.093 1.00 60.59 136 LYS A N 1
ATOM 1072 C CA . LYS A 1 136 ? 2.951 2.889 23.440 1.00 60.59 136 LYS A CA 1
ATOM 1073 C C . LYS A 1 136 ? 1.934 1.751 23.417 1.00 60.59 136 LYS A C 1
ATOM 1075 O O . LYS A 1 136 ? 1.705 1.124 24.452 1.00 60.59 136 LYS A O 1
ATOM 1080 N N . CYS A 1 137 ? 1.323 1.470 22.266 1.00 61.91 137 CYS A N 1
ATOM 1081 C CA . CYS A 1 137 ? 0.386 0.370 22.132 1.00 61.91 137 CYS A CA 1
ATOM 1082 C C . CYS A 1 137 ? 1.147 -0.962 22.269 1.00 61.91 137 CYS A C 1
ATOM 1084 O O . CYS A 1 137 ? 2.012 -1.293 21.456 1.00 61.91 137 CYS A O 1
ATOM 1086 N N . SER A 1 138 ? 0.842 -1.742 23.315 1.00 56.69 138 SER A N 1
ATOM 1087 C CA . SER A 1 138 ? 1.566 -2.989 23.646 1.00 56.69 138 SER A CA 1
ATOM 1088 C C . SER A 1 138 ? 1.523 -4.044 22.531 1.00 56.69 138 SER A C 1
ATOM 1090 O O . SER A 1 138 ? 2.355 -4.948 22.500 1.00 56.69 138 SER A O 1
ATOM 1092 N N . LEU A 1 139 ? 0.615 -3.891 21.563 1.00 57.81 139 LEU A N 1
ATOM 1093 C CA . LEU A 1 139 ? 0.505 -4.725 20.366 1.00 57.81 139 LEU A CA 1
ATOM 1094 C C . LEU A 1 139 ? 1.665 -4.528 19.362 1.00 57.81 139 LEU A C 1
ATOM 1096 O O . LEU A 1 139 ? 1.785 -5.304 18.416 1.00 57.81 139 LEU A O 1
ATOM 1100 N N . ARG A 1 140 ? 2.531 -3.514 19.547 1.00 56.97 140 ARG A N 1
ATOM 1101 C CA . ARG A 1 140 ? 3.443 -3.009 18.503 1.00 56.97 140 ARG A CA 1
ATOM 1102 C C . ARG A 1 140 ? 4.952 -3.166 18.706 1.00 56.97 140 ARG A C 1
ATOM 1104 O O . ARG A 1 140 ? 5.699 -2.692 17.845 1.00 56.97 140 ARG A O 1
ATOM 1111 N N . TYR A 1 141 ? 5.443 -3.884 19.721 1.00 54.47 141 TYR A N 1
ATOM 1112 C CA . TYR A 1 141 ? 6.895 -4.150 19.844 1.00 54.47 141 TYR A CA 1
ATOM 1113 C C . TYR A 1 141 ? 7.519 -4.712 18.543 1.00 54.47 141 TYR A C 1
ATOM 1115 O O . TYR A 1 141 ? 8.671 -4.413 18.228 1.00 54.47 141 TYR A O 1
ATOM 1123 N N . GLY A 1 142 ? 6.745 -5.446 17.732 1.00 53.34 142 GLY A N 1
ATOM 1124 C CA . GLY A 1 142 ? 7.171 -5.952 16.423 1.00 53.34 142 GLY A CA 1
ATOM 1125 C C . GLY A 1 142 ? 7.299 -4.897 15.313 1.00 53.34 142 GLY A C 1
ATOM 1126 O O . GLY A 1 142 ? 8.254 -4.954 14.539 1.00 53.34 142 GLY A O 1
ATOM 1127 N N . LEU A 1 143 ? 6.401 -3.904 15.231 1.00 53.53 143 LEU A N 1
ATOM 1128 C CA . LEU A 1 143 ? 6.381 -2.968 14.097 1.00 53.53 143 LEU A CA 1
ATOM 1129 C C . LEU A 1 143 ? 7.490 -1.909 14.176 1.00 53.53 143 LEU A C 1
ATOM 1131 O O . LEU A 1 143 ? 8.051 -1.523 13.155 1.00 53.53 143 LEU A O 1
ATOM 1135 N N . PHE A 1 144 ? 7.880 -1.474 15.376 1.00 54.31 144 PHE A N 1
ATOM 1136 C CA . PHE A 1 144 ? 8.998 -0.533 15.519 1.00 54.31 144 PHE A CA 1
ATOM 1137 C C . PHE A 1 144 ? 10.341 -1.170 15.107 1.00 54.31 144 PHE A C 1
ATOM 1139 O O . PHE A 1 144 ? 11.186 -0.521 14.485 1.00 54.31 144 PHE A O 1
ATOM 1146 N N . ILE A 1 145 ? 10.520 -2.469 15.388 1.00 53.91 145 ILE A N 1
ATOM 1147 C CA . ILE A 1 145 ? 11.658 -3.260 14.893 1.00 53.91 145 ILE A CA 1
ATOM 1148 C C . ILE A 1 145 ? 11.575 -3.412 13.373 1.00 53.91 145 ILE A C 1
ATOM 1150 O O . ILE A 1 145 ? 12.587 -3.261 12.690 1.00 53.91 145 ILE A O 1
ATOM 1154 N N . LEU A 1 146 ? 10.378 -3.657 12.839 1.00 52.28 146 LEU A N 1
ATOM 1155 C CA . LEU A 1 146 ? 10.134 -3.811 11.410 1.00 52.28 146 LEU A CA 1
ATOM 1156 C C . LEU A 1 146 ? 10.436 -2.522 10.627 1.00 52.28 146 LEU A C 1
ATOM 1158 O O . LEU A 1 146 ? 11.158 -2.582 9.643 1.00 52.28 146 LEU A O 1
ATOM 1162 N N . ILE A 1 147 ? 10.008 -1.350 11.104 1.00 54.38 147 ILE A N 1
ATOM 1163 C CA . ILE A 1 147 ? 10.315 -0.050 10.480 1.00 54.38 147 ILE A CA 1
ATOM 1164 C C . ILE A 1 147 ? 11.826 0.214 10.486 1.00 54.38 147 ILE A C 1
ATOM 1166 O O . ILE A 1 147 ? 12.387 0.604 9.463 1.00 54.38 147 ILE A O 1
ATOM 1170 N N . LYS A 1 148 ? 12.526 -0.066 11.597 1.00 53.38 148 LYS A N 1
ATOM 1171 C CA . LYS A 1 148 ? 13.999 0.012 11.635 1.00 53.38 148 LYS A CA 1
ATOM 1172 C C . LYS A 1 148 ? 14.662 -0.987 10.682 1.00 53.38 148 LYS A C 1
ATOM 1174 O O . LYS A 1 148 ? 15.693 -0.671 10.094 1.00 53.38 148 LYS A O 1
ATOM 1179 N N . LYS A 1 149 ? 14.087 -2.180 10.520 1.00 54.50 149 LYS A N 1
ATOM 1180 C CA . LYS A 1 149 ? 14.587 -3.232 9.625 1.00 54.50 149 LYS A CA 1
ATOM 1181 C C . LYS A 1 149 ? 14.340 -2.899 8.152 1.00 54.50 149 LYS A C 1
ATOM 1183 O O . LYS A 1 149 ? 15.228 -3.134 7.344 1.00 54.50 149 LYS A O 1
ATOM 1188 N N . ILE A 1 150 ? 13.199 -2.294 7.825 1.00 52.03 150 ILE A N 1
ATOM 1189 C CA . ILE A 1 150 ? 12.855 -1.783 6.492 1.00 52.03 150 ILE A CA 1
ATOM 1190 C C . ILE A 1 150 ? 13.765 -0.610 6.134 1.00 52.03 150 ILE A C 1
ATOM 1192 O O . ILE A 1 150 ? 14.356 -0.625 5.064 1.00 52.03 150 ILE A O 1
ATOM 1196 N N . LEU A 1 151 ? 13.980 0.345 7.048 1.00 57.44 151 LEU A N 1
ATOM 1197 C CA . LEU A 1 151 ? 14.939 1.442 6.852 1.00 57.44 151 LEU A CA 1
ATOM 1198 C C . LEU A 1 151 ? 16.358 0.922 6.581 1.00 57.44 151 LEU A C 1
ATOM 1200 O O . LEU A 1 151 ? 17.048 1.436 5.707 1.00 57.44 151 LEU A O 1
ATOM 1204 N N . LYS A 1 152 ? 16.769 -0.140 7.282 1.00 55.25 152 LYS A N 1
ATOM 1205 C CA . LYS A 1 152 ? 18.076 -0.776 7.082 1.00 55.25 152 LYS A CA 1
ATOM 1206 C C . LYS A 1 152 ? 18.144 -1.637 5.810 1.00 55.25 152 LYS A C 1
ATOM 1208 O O . LYS A 1 152 ? 19.209 -1.747 5.214 1.00 55.25 152 LYS A O 1
ATOM 1213 N N . MET A 1 153 ? 17.030 -2.233 5.373 1.00 54.06 153 MET A N 1
ATOM 1214 C CA . MET A 1 153 ? 16.935 -2.905 4.068 1.00 54.06 153 MET A CA 1
ATOM 1215 C C . MET A 1 153 ? 16.963 -1.908 2.910 1.00 54.06 153 MET A C 1
ATOM 1217 O O . MET A 1 153 ? 17.602 -2.190 1.903 1.00 54.06 153 MET A O 1
ATOM 1221 N N . LEU A 1 154 ? 16.324 -0.748 3.065 1.00 54.81 154 LEU A N 1
ATOM 1222 C CA . LEU A 1 154 ? 16.351 0.342 2.091 1.00 54.81 154 LEU A CA 1
ATOM 1223 C C . LEU A 1 154 ? 17.775 0.887 1.910 1.00 54.81 154 LEU A C 1
ATOM 1225 O O . LEU A 1 154 ? 18.208 1.048 0.775 1.00 54.81 154 LEU A O 1
ATOM 1229 N N . GLU A 1 155 ? 18.548 1.052 2.992 1.00 53.97 155 GLU A N 1
ATOM 1230 C CA . GLU A 1 155 ? 19.985 1.384 2.908 1.00 53.97 155 GLU A CA 1
ATOM 1231 C C . GLU A 1 155 ? 20.801 0.314 2.154 1.00 53.97 155 GLU A C 1
ATOM 1233 O O . GLU A 1 155 ? 21.734 0.638 1.421 1.00 53.97 155 GLU A O 1
ATOM 1238 N N . PHE A 1 156 ? 20.439 -0.966 2.289 1.00 46.38 156 PHE A N 1
ATOM 1239 C CA . PHE A 1 156 ? 21.100 -2.068 1.580 1.00 46.38 156 PHE A CA 1
ATOM 1240 C C . PHE A 1 156 ? 20.711 -2.137 0.092 1.00 46.38 156 PHE A C 1
ATOM 1242 O O . PHE A 1 156 ? 21.494 -2.602 -0.734 1.00 46.38 156 PHE A O 1
ATOM 1249 N N . PHE A 1 157 ? 19.509 -1.672 -0.258 1.00 46.50 157 PHE A N 1
ATOM 1250 C CA . PHE A 1 157 ? 19.008 -1.633 -1.633 1.00 46.50 157 PHE A CA 1
ATOM 1251 C C . PHE A 1 157 ? 19.611 -0.487 -2.456 1.00 46.50 157 PHE A C 1
ATOM 1253 O O . PHE A 1 157 ? 19.742 -0.622 -3.668 1.00 46.50 157 PHE A O 1
ATOM 1260 N N . THR A 1 158 ? 20.062 0.598 -1.817 1.00 48.84 158 THR A N 1
ATOM 1261 C CA . THR A 1 158 ? 20.699 1.746 -2.492 1.00 48.84 158 THR A CA 1
ATOM 1262 C C . THR A 1 158 ? 22.150 1.514 -2.951 1.00 48.84 158 THR A C 1
ATOM 1264 O O . THR A 1 158 ? 22.834 2.472 -3.298 1.00 48.84 158 THR A O 1
ATOM 1267 N N . LEU A 1 159 ? 22.652 0.271 -2.965 1.00 48.50 159 LEU A N 1
ATOM 1268 C CA . LEU A 1 159 ? 24.067 -0.023 -3.249 1.00 48.50 159 LEU A CA 1
ATOM 1269 C C . LEU A 1 159 ? 24.448 -0.135 -4.742 1.00 48.50 159 LEU A C 1
ATOM 1271 O O . LEU A 1 159 ? 25.611 -0.400 -5.037 1.00 48.50 159 LEU A O 1
ATOM 1275 N N . GLY A 1 160 ? 23.517 0.045 -5.683 1.00 42.38 160 GLY A N 1
ATOM 1276 C CA . GLY A 1 160 ? 23.819 0.091 -7.121 1.00 42.38 160 GLY A CA 1
ATOM 1277 C C . GLY A 1 160 ? 23.360 1.411 -7.719 1.00 42.38 160 GLY A C 1
ATOM 1278 O O . GLY A 1 160 ? 22.160 1.637 -7.701 1.00 42.38 160 GLY A O 1
ATOM 1279 N N . ASP A 1 161 ? 24.306 2.258 -8.156 1.00 50.06 161 ASP A N 1
ATOM 1280 C CA . ASP A 1 161 ? 24.223 3.558 -8.878 1.00 50.06 161 ASP A CA 1
ATOM 1281 C C . ASP A 1 161 ? 23.029 4.519 -8.614 1.00 50.06 161 ASP A C 1
ATOM 1283 O O . ASP A 1 161 ? 22.887 5.557 -9.256 1.00 50.06 161 ASP A O 1
ATOM 1287 N N . GLY A 1 162 ? 22.192 4.241 -7.612 1.00 52.72 162 GLY A N 1
ATOM 1288 C CA . GLY A 1 162 ? 20.907 4.872 -7.308 1.00 52.72 162 GLY A CA 1
ATOM 1289 C C . GLY A 1 162 ? 21.049 6.174 -6.533 1.00 52.72 162 GLY A C 1
ATOM 1290 O O . GLY A 1 162 ? 20.271 6.458 -5.623 1.00 52.72 162 GLY A O 1
ATOM 1291 N N . SER A 1 163 ? 22.051 6.971 -6.890 1.00 54.53 163 SER A N 1
ATOM 1292 C CA . SER A 1 163 ? 22.390 8.261 -6.284 1.00 54.53 163 SER A CA 1
ATOM 1293 C C . SER A 1 163 ? 21.166 9.182 -6.179 1.00 54.53 163 SER A C 1
ATOM 1295 O O . SER A 1 163 ? 20.944 9.827 -5.152 1.00 54.53 163 SER A O 1
ATOM 1297 N N . LYS A 1 164 ? 20.319 9.178 -7.218 1.00 55.62 164 LYS A N 1
ATOM 1298 C CA . LYS A 1 164 ? 19.071 9.952 -7.293 1.00 55.62 164 LYS A CA 1
ATOM 1299 C C . LYS A 1 164 ? 17.982 9.402 -6.371 1.00 55.62 164 LYS A C 1
ATOM 1301 O O . LYS A 1 164 ? 17.319 10.169 -5.677 1.00 55.62 164 LYS A O 1
ATOM 1306 N N . LEU A 1 165 ? 17.841 8.078 -6.288 1.00 53.44 165 LEU A N 1
ATOM 1307 C CA . LEU A 1 165 ? 16.902 7.418 -5.374 1.00 53.44 165 LEU A CA 1
ATOM 1308 C C . LEU A 1 165 ? 17.287 7.662 -3.918 1.00 53.44 165 LEU A C 1
ATOM 1310 O O . LEU A 1 165 ? 16.435 7.995 -3.098 1.00 53.44 165 LEU A O 1
ATOM 1314 N N . HIS A 1 166 ? 18.579 7.581 -3.602 1.00 53.38 166 HIS A N 1
ATOM 1315 C CA . HIS A 1 166 ? 19.089 7.931 -2.284 1.00 53.38 166 HIS A CA 1
ATOM 1316 C C . HIS A 1 166 ? 18.820 9.408 -1.956 1.00 53.38 166 HIS A C 1
ATOM 1318 O O . HIS A 1 166 ? 18.502 9.730 -0.811 1.00 53.38 166 HIS A O 1
ATOM 1324 N N . ALA A 1 167 ? 18.926 10.320 -2.928 1.00 52.81 167 ALA A N 1
ATOM 1325 C CA . ALA A 1 167 ? 18.585 11.728 -2.732 1.00 52.81 167 ALA A CA 1
ATOM 1326 C C . ALA A 1 167 ? 17.082 11.926 -2.461 1.00 52.81 167 ALA A C 1
ATOM 1328 O O . ALA A 1 167 ? 16.742 12.629 -1.511 1.00 52.81 167 ALA A O 1
ATOM 1329 N N . ILE A 1 168 ? 16.191 11.255 -3.203 1.00 54.41 168 ILE A N 1
ATOM 1330 C CA . ILE A 1 168 ? 14.737 11.280 -2.956 1.00 54.41 168 ILE A CA 1
ATOM 1331 C C . ILE A 1 168 ? 14.402 10.719 -1.575 1.00 54.41 168 ILE A C 1
ATOM 1333 O O . ILE A 1 168 ? 13.677 11.357 -0.818 1.00 54.41 168 ILE A O 1
ATOM 1337 N N . TRP A 1 169 ? 14.952 9.561 -1.207 1.00 50.09 169 TRP A N 1
ATOM 1338 C CA . TRP A 1 169 ? 14.699 8.940 0.094 1.00 50.09 169 TRP A CA 1
ATOM 1339 C C . TRP A 1 169 ? 15.263 9.762 1.255 1.00 50.09 169 TRP A C 1
ATOM 1341 O O . TRP A 1 169 ? 14.605 9.898 2.287 1.00 50.09 169 TRP A O 1
ATOM 1351 N N . ARG A 1 170 ? 16.450 10.362 1.092 1.00 49.34 170 ARG A N 1
ATOM 1352 C CA . ARG A 1 170 ? 17.021 11.296 2.074 1.00 49.34 170 ARG A CA 1
ATOM 1353 C C . ARG A 1 170 ? 16.135 12.532 2.218 1.00 49.34 170 ARG A C 1
ATOM 1355 O O . ARG A 1 170 ? 15.793 12.893 3.337 1.00 49.34 170 ARG A O 1
ATOM 1362 N N . ARG A 1 171 ? 15.679 13.104 1.102 1.00 46.00 171 ARG A N 1
ATOM 1363 C CA . ARG A 1 171 ? 14.784 14.265 1.089 1.00 46.00 171 ARG A CA 1
ATOM 1364 C C . ARG A 1 171 ? 13.420 13.943 1.700 1.00 46.00 171 ARG A C 1
ATOM 1366 O O . ARG A 1 171 ? 12.922 14.744 2.476 1.00 46.00 171 ARG A O 1
ATOM 1373 N N . ALA A 1 172 ? 12.858 12.760 1.448 1.00 48.19 172 ALA A N 1
ATOM 1374 C CA . ALA A 1 172 ? 11.625 12.280 2.080 1.00 48.19 172 ALA A CA 1
ATOM 1375 C C . ALA A 1 172 ? 11.786 12.064 3.597 1.00 48.19 172 ALA A C 1
ATOM 1377 O O . ALA A 1 172 ? 10.868 12.337 4.365 1.00 48.19 172 ALA A O 1
ATOM 1378 N N . LYS A 1 173 ? 12.967 11.621 4.044 1.00 47.38 173 LYS A N 1
ATOM 1379 C CA . LYS A 1 173 ? 13.317 11.465 5.467 1.00 47.38 173 LYS A CA 1
ATOM 1380 C C . LYS A 1 173 ? 13.564 12.808 6.169 1.00 47.38 173 LYS A C 1
ATOM 1382 O O . LYS A 1 173 ? 13.331 12.909 7.371 1.00 47.38 173 LYS A O 1
ATOM 1387 N N . GLU A 1 174 ? 14.028 13.812 5.429 1.00 40.31 174 GLU A N 1
ATOM 1388 C CA . GLU A 1 174 ? 14.276 15.186 5.889 1.00 40.31 174 GLU A CA 1
ATOM 1389 C C . GLU A 1 174 ? 13.055 16.107 5.747 1.00 40.31 174 GLU A C 1
ATOM 1391 O O . GLU A 1 174 ? 13.079 17.226 6.264 1.00 40.31 174 GLU A O 1
ATOM 1396 N N . MET A 1 175 ? 11.967 15.655 5.104 1.00 30.72 175 MET A N 1
ATOM 1397 C CA . MET A 1 175 ? 10.719 16.411 5.101 1.00 30.72 175 MET A CA 1
ATOM 1398 C C . MET A 1 175 ? 10.255 16.596 6.551 1.00 30.72 175 MET A C 1
ATOM 1400 O O . MET A 1 175 ? 10.090 15.605 7.277 1.00 30.72 175 MET A O 1
ATOM 1404 N N . PRO A 1 176 ? 10.024 17.841 7.008 1.00 29.14 176 PRO A N 1
ATOM 1405 C CA . PRO A 1 176 ? 9.390 18.047 8.293 1.00 29.14 176 PRO A CA 1
ATOM 1406 C C . PRO A 1 176 ? 8.062 17.300 8.252 1.00 29.14 176 PRO A C 1
ATOM 1408 O O . PRO A 1 176 ? 7.273 17.504 7.327 1.00 29.14 176 PRO A O 1
ATOM 1411 N N . ARG A 1 177 ? 7.814 16.424 9.240 1.00 36.69 177 ARG A N 1
ATOM 1412 C CA . ARG A 1 177 ? 6.467 15.892 9.470 1.00 36.69 177 ARG A CA 1
ATOM 1413 C C . ARG A 1 177 ? 5.544 17.093 9.408 1.00 36.69 177 ARG A C 1
ATOM 1415 O O . ARG A 1 177 ? 5.698 17.996 10.238 1.00 36.69 177 ARG A O 1
ATOM 1422 N N . VAL A 1 178 ? 4.645 17.123 8.427 1.00 33.25 178 VAL A N 1
ATOM 1423 C CA . VAL A 1 178 ? 3.547 18.078 8.425 1.00 33.25 178 VAL A CA 1
ATOM 1424 C C . VAL A 1 178 ? 2.807 17.778 9.717 1.00 33.25 178 VAL A C 1
ATOM 1426 O O . VAL A 1 178 ? 2.046 16.821 9.823 1.00 33.25 178 VAL A O 1
ATOM 1429 N N . ARG A 1 179 ? 3.129 18.543 10.762 1.00 28.22 179 ARG A N 1
ATOM 1430 C CA . ARG A 1 179 ? 2.265 18.683 11.914 1.00 28.22 179 ARG A CA 1
ATOM 1431 C C . ARG A 1 179 ? 1.000 19.231 11.291 1.00 28.22 179 ARG A C 1
ATOM 1433 O O . ARG A 1 179 ? 0.987 20.384 10.871 1.00 28.22 179 ARG A O 1
ATOM 1440 N N . ALA A 1 180 ? -0.022 18.391 11.187 1.00 29.39 180 ALA A N 1
ATOM 1441 C CA . ALA A 1 180 ? -1.386 18.853 11.062 1.00 29.39 180 ALA A CA 1
ATOM 1442 C C . ALA A 1 180 ? -1.663 19.703 12.311 1.00 29.39 180 ALA A C 1
ATOM 1444 O O . ALA A 1 180 ? -2.104 19.225 13.350 1.00 29.39 180 ALA A O 1
ATOM 1445 N N . SER A 1 181 ? -1.254 20.967 12.263 1.00 30.72 181 SER A N 1
ATOM 1446 C CA . SER A 1 181 ? -1.520 21.955 13.286 1.00 30.72 181 SER A CA 1
ATOM 1447 C C . SER A 1 181 ? -2.776 22.696 12.871 1.00 30.72 181 SER A C 1
ATOM 1449 O O . SER A 1 181 ? -2.676 23.787 12.321 1.00 30.72 181 SER A O 1
ATOM 1451 N N . GLN A 1 182 ? -3.940 22.094 13.126 1.00 31.81 182 GLN A N 1
ATOM 1452 C CA . GLN A 1 182 ? -5.157 22.823 13.492 1.00 31.81 182 GLN A CA 1
ATOM 1453 C C . GLN A 1 182 ? -6.288 21.865 13.868 1.00 31.81 182 GLN A C 1
ATOM 1455 O O . GLN A 1 182 ? -7.114 21.501 13.043 1.00 31.81 182 GLN A O 1
ATOM 1460 N N . SER A 1 183 ? -6.332 21.518 15.154 1.00 29.06 183 SER A N 1
ATOM 1461 C CA . SER A 1 183 ? -7.582 21.278 15.892 1.00 29.06 183 SER A CA 1
ATOM 1462 C C . SER A 1 183 ? -7.293 21.162 17.396 1.00 29.06 183 SER A C 1
ATOM 1464 O O . SER A 1 183 ? -7.571 20.169 18.058 1.00 29.06 183 SER A O 1
ATOM 1466 N N . ARG A 1 184 ? -6.736 22.234 17.980 1.00 33.47 184 ARG A N 1
ATOM 1467 C CA . ARG A 1 184 ? -7.013 22.538 19.390 1.00 33.47 184 ARG A CA 1
ATOM 1468 C C . ARG A 1 184 ? -8.293 23.362 19.426 1.00 33.47 184 ARG A C 1
ATOM 1470 O O . ARG A 1 184 ? -8.249 24.511 19.013 1.00 33.47 184 ARG A O 1
ATOM 1477 N N . THR A 1 185 ? -9.356 22.712 19.898 1.00 34.88 185 THR A N 1
ATOM 1478 C CA . THR A 1 185 ? -10.528 23.176 20.677 1.00 34.88 185 THR A CA 1
ATOM 1479 C C . THR A 1 185 ? -11.778 22.405 20.251 1.00 34.88 185 THR A C 1
ATOM 1481 O O . THR A 1 185 ? -12.765 22.980 19.810 1.00 34.88 185 THR A O 1
ATOM 1484 N N . LEU A 1 186 ? -11.761 21.087 20.416 1.00 29.89 186 LEU A N 1
ATOM 1485 C CA . LEU A 1 186 ? -12.965 20.386 20.842 1.00 29.89 186 LEU A CA 1
ATOM 1486 C C . LEU A 1 186 ? -12.595 19.778 22.184 1.00 29.89 186 LEU A C 1
ATOM 1488 O O . LEU A 1 186 ? -11.629 19.021 22.284 1.00 29.89 186 LEU A O 1
ATOM 1492 N N . GLY A 1 187 ? -13.270 20.243 23.233 1.00 31.12 187 GLY A N 1
ATOM 1493 C CA . GLY A 1 187 ? -13.135 19.700 24.573 1.00 31.12 187 GLY A CA 1
ATOM 1494 C C . GLY A 1 187 ? -13.594 18.252 24.561 1.00 31.12 187 GLY A C 1
ATOM 1495 O O . GLY A 1 187 ? -14.763 17.974 24.793 1.00 31.12 187 GLY A O 1
ATOM 1496 N N . PHE A 1 188 ? -12.674 17.342 24.265 1.00 28.09 188 PHE A N 1
ATOM 1497 C CA . PHE A 1 188 ? -12.860 15.930 24.531 1.00 28.09 188 PHE A CA 1
ATOM 1498 C C . PHE A 1 188 ? -12.418 15.655 25.972 1.00 28.09 188 PHE A C 1
ATOM 1500 O O . PHE A 1 188 ? -11.366 16.152 26.394 1.00 28.09 188 PHE A O 1
ATOM 1507 N N . PRO A 1 189 ? -13.231 14.928 26.754 1.00 26.59 189 PRO A N 1
ATOM 1508 C CA . PRO A 1 189 ? -12.907 14.610 28.133 1.00 26.59 189 PRO A CA 1
ATOM 1509 C C . PRO A 1 189 ? -11.596 13.818 28.208 1.00 26.59 189 PRO A C 1
ATOM 1511 O O . PRO A 1 189 ? -11.238 13.064 27.304 1.00 26.59 189 PRO A O 1
ATOM 1514 N N . SER A 1 190 ? -10.871 14.044 29.302 1.00 30.08 190 SER A N 1
ATOM 1515 C CA . SER A 1 190 ? -9.624 13.377 29.673 1.00 30.08 190 SER A CA 1
ATOM 1516 C C . SER A 1 190 ? -9.699 11.851 29.511 1.00 30.08 190 SER A C 1
ATOM 1518 O O . SER A 1 190 ? -10.775 11.266 29.648 1.00 30.08 190 SER A O 1
ATOM 1520 N N . PRO A 1 191 ? -8.557 11.186 29.241 1.00 36.31 191 PRO A N 1
ATOM 1521 C CA . PRO A 1 191 ? -8.539 9.783 28.864 1.00 36.31 191 PRO A CA 1
ATOM 1522 C C . PRO A 1 191 ? -9.117 8.949 29.998 1.00 36.31 191 PRO A C 1
ATOM 1524 O O . PRO A 1 191 ? -8.620 8.970 31.130 1.00 36.31 191 PRO A O 1
ATOM 1527 N N . PHE A 1 192 ? -10.188 8.232 29.671 1.00 31.73 192 PHE A N 1
ATOM 1528 C CA . PHE A 1 192 ? -10.778 7.232 30.528 1.00 31.73 192 PHE A CA 1
ATOM 1529 C C . PHE A 1 192 ? -9.684 6.295 31.039 1.00 31.73 192 PHE A C 1
ATOM 1531 O O . PHE A 1 192 ? -9.065 5.530 30.300 1.00 31.73 192 PHE A O 1
ATOM 1538 N N . ARG A 1 193 ? -9.491 6.365 32.356 1.00 28.58 193 ARG A N 1
ATOM 1539 C CA . ARG A 1 193 ? -9.168 5.208 33.177 1.00 28.58 193 ARG A CA 1
ATOM 1540 C C . ARG A 1 193 ? -10.189 4.120 32.844 1.00 28.58 193 ARG A C 1
ATOM 1542 O O . ARG A 1 193 ? -11.327 4.205 33.290 1.00 28.58 193 ARG A O 1
ATOM 1549 N N . TYR A 1 194 ? -9.777 3.103 32.106 1.00 34.97 194 TYR A N 1
ATOM 1550 C CA . TYR A 1 194 ? -10.353 1.778 32.264 1.00 34.97 194 TYR A CA 1
ATOM 1551 C C . TYR A 1 194 ? -9.295 0.940 32.971 1.00 34.97 194 TYR A C 1
ATOM 1553 O O . TYR A 1 194 ? -8.234 0.652 32.421 1.00 34.97 194 TYR A O 1
ATOM 1561 N N . SER A 1 195 ? -9.553 0.671 34.249 1.00 27.20 195 SER A N 1
ATOM 1562 C CA . SER A 1 195 ? -8.879 -0.393 34.982 1.00 27.20 195 SER A CA 1
ATOM 1563 C C . SER A 1 195 ? -9.238 -1.722 34.317 1.00 27.20 195 SER A C 1
ATOM 1565 O O . SER A 1 195 ? -10.406 -1.930 33.984 1.00 27.20 195 SER A O 1
ATOM 1567 N N . PHE A 1 196 ? -8.236 -2.577 34.122 1.00 33.50 196 PHE A N 1
ATOM 1568 C CA . PHE A 1 196 ? -8.448 -4.018 33.986 1.00 33.50 196 PHE A CA 1
ATOM 1569 C C . PHE A 1 196 ? -9.070 -4.585 35.266 1.00 33.50 196 PHE A C 1
ATOM 1571 O O . PHE A 1 196 ? -8.785 -4.016 36.350 1.00 33.50 196 PHE A O 1
#

Organism: NCBI:txid192012